Protein AF-A0A8T5JN74-F1 (afdb_monomer_lite)

Sequence (235 aa):
MKQLSQSIKQIKTKNIRKIKNIKQKNIDKIKTIKKKNIKNIKKIKENIKNLNSITIQFKKRIKLDDLNFLKLVKLADFITWANAGCGLLAMLFAFENLFTAAAIFLLVAVFFDFLDGKIARLSKKKRTNSMGEELDSLADTVSFGVAPIVFIFFYLQPQHWYYYFIYIIFLSAGIFRLARFNTFPLEKYVGLPITISGLLIPLLYFIGVPPLIFPVVLLVLSILMIASFKFTRPF

Secondary structure (DSSP, 8-state):
-HHHHHHHHHHHHHHHHHHHHHHHHHHHHHHHHHHHHHHHHHHHHHHHHHHHHHHHHHHHHS-GGG--HHHH--HHHHHHHHHHHHHHHHHHHHHTT-HHHHHHHHHHHHHHHHHHHHHHHH---S---HHHHHHHHHHHIIIIIIHHHHHHHHHH---STHHHHHHHHHHHHHHHHHHHHHH---SS-BS--THHHHHHHHHHHHHT--TTHHHHHHHHHHHHHH---BPPP--

pLDDT: mean 81.06, std 16.0, range [36.62, 98.19]

Structure (mmCIF, N/CA/C/O backbone):
data_AF-A0A8T5JN74-F1
#
_entry.id   AF-A0A8T5JN74-F1
#
loop_
_atom_site.group_PDB
_atom_site.id
_atom_site.type_symbol
_atom_site.label_atom_id
_atom_site.label_alt_id
_atom_site.label_comp_id
_atom_site.label_asym_id
_atom_site.label_entity_id
_atom_site.label_seq_id
_atom_site.pdbx_PDB_ins_code
_atom_site.Cartn_x
_atom_site.Cartn_y
_atom_site.Cartn_z
_atom_site.occupancy
_atom_site.B_iso_or_equiv
_atom_site.auth_seq_id
_atom_site.auth_comp_id
_atom_site.auth_asym_id
_atom_site.auth_atom_id
_atom_site.pdbx_PDB_model_num
ATOM 1 N N . MET A 1 1 ? -8.280 -5.170 119.343 1.00 59.75 1 MET A N 1
ATOM 2 C CA . MET A 1 1 ? -9.024 -5.904 118.284 1.00 59.75 1 MET A CA 1
ATOM 3 C C . MET A 1 1 ? -9.785 -5.021 117.273 1.00 59.75 1 MET A C 1
ATOM 5 O O . MET A 1 1 ? -9.846 -5.407 116.112 1.00 59.75 1 MET A O 1
ATOM 9 N N . LYS A 1 2 ? -10.325 -3.836 117.628 1.00 61.66 2 LYS A N 1
ATOM 10 C CA . LYS A 1 2 ? -11.092 -2.972 116.687 1.00 61.66 2 LYS A CA 1
ATOM 11 C C . LYS A 1 2 ? -10.266 -2.303 115.561 1.00 61.66 2 LYS A C 1
ATOM 13 O O . LYS A 1 2 ? -10.766 -2.198 114.447 1.00 61.66 2 LYS A O 1
ATOM 18 N N . GLN A 1 3 ? -9.007 -1.917 115.803 1.00 61.06 3 GLN A N 1
ATOM 19 C CA . GLN A 1 3 ? -8.139 -1.295 114.779 1.00 61.06 3 GLN A CA 1
ATOM 20 C C . GLN A 1 3 ? -7.728 -2.265 113.656 1.00 61.06 3 GLN A C 1
ATOM 22 O O . GLN A 1 3 ? -7.746 -1.896 112.485 1.00 61.06 3 GLN A O 1
ATOM 27 N N . LEU A 1 4 ? -7.442 -3.532 113.984 1.00 58.12 4 LEU A N 1
ATOM 28 C CA . LEU A 1 4 ? -7.085 -4.551 112.986 1.00 58.12 4 LEU A CA 1
ATOM 29 C C . LEU A 1 4 ? -8.243 -4.841 112.012 1.00 58.12 4 LEU A C 1
ATOM 31 O O . LEU A 1 4 ? -8.016 -5.003 110.813 1.00 58.12 4 LEU A O 1
ATOM 35 N N . SER A 1 5 ? -9.493 -4.845 112.493 1.00 63.88 5 SER A N 1
ATOM 36 C CA . SER A 1 5 ? -10.660 -5.111 111.637 1.00 63.88 5 SER A CA 1
ATOM 37 C C . SER A 1 5 ? -10.958 -3.955 110.669 1.00 63.88 5 SER A C 1
ATOM 39 O O . SER A 1 5 ? -11.325 -4.196 109.515 1.00 63.88 5 SER A O 1
ATOM 41 N N . GLN A 1 6 ? -10.726 -2.704 111.085 1.00 68.31 6 GLN A N 1
ATOM 42 C CA . GLN A 1 6 ? -10.872 -1.525 110.226 1.00 68.31 6 GLN A CA 1
ATOM 43 C C . GLN A 1 6 ? -9.804 -1.479 109.123 1.00 68.31 6 GLN A C 1
ATOM 45 O O . GLN A 1 6 ? -10.147 -1.239 107.961 1.00 68.31 6 GLN A O 1
ATOM 50 N N . SER A 1 7 ? -8.548 -1.805 109.446 1.00 64.88 7 SER A N 1
ATOM 51 C CA . SER A 1 7 ? -7.454 -1.881 108.468 1.00 64.88 7 SER A CA 1
ATOM 52 C C . SER A 1 7 ? -7.688 -2.975 107.419 1.00 64.88 7 SER A C 1
ATOM 54 O O . SER A 1 7 ? -7.543 -2.725 106.221 1.00 64.88 7 SER A O 1
ATOM 56 N N . ILE A 1 8 ? -8.159 -4.162 107.824 1.00 70.62 8 ILE A N 1
ATOM 57 C CA . ILE A 1 8 ? -8.515 -5.246 106.888 1.00 70.62 8 ILE A CA 1
ATOM 58 C C . ILE A 1 8 ? -9.668 -4.819 105.967 1.00 70.62 8 ILE A C 1
ATOM 60 O O . ILE A 1 8 ? -9.625 -5.062 104.757 1.00 70.62 8 ILE A O 1
ATOM 64 N N . LYS A 1 9 ? -10.686 -4.130 106.499 1.00 72.19 9 LYS A N 1
ATOM 65 C CA . LYS A 1 9 ? -11.832 -3.641 105.713 1.00 72.19 9 LYS A CA 1
ATOM 66 C C . LYS A 1 9 ? -11.414 -2.568 104.698 1.00 72.19 9 LYS A C 1
ATOM 68 O O . LYS A 1 9 ? -11.886 -2.597 103.557 1.00 72.19 9 LYS A O 1
ATOM 73 N N . GLN A 1 10 ? -10.491 -1.675 105.066 1.00 71.56 10 GLN A N 1
ATOM 74 C CA . GLN A 1 10 ? -9.894 -0.687 104.157 1.00 71.56 10 GLN A CA 1
ATOM 75 C C . GLN A 1 10 ? -9.038 -1.333 103.057 1.00 71.56 10 GLN A C 1
ATOM 77 O O . GLN A 1 10 ? -9.168 -0.970 101.888 1.00 71.56 10 GLN A O 1
ATOM 82 N N . ILE A 1 11 ? -8.214 -2.333 103.378 1.00 70.56 11 ILE A N 1
ATOM 83 C CA . ILE A 1 11 ? -7.395 -3.043 102.378 1.00 70.56 11 ILE A CA 1
ATOM 84 C C . ILE A 1 11 ? -8.292 -3.792 101.384 1.00 70.56 11 ILE A C 1
ATOM 86 O O . ILE A 1 11 ? -8.100 -3.694 100.168 1.00 70.56 11 ILE A O 1
ATOM 90 N N . LYS A 1 12 ? -9.332 -4.477 101.878 1.00 72.69 12 LYS A N 1
ATOM 91 C CA . LYS A 1 12 ? -10.290 -5.214 101.039 1.00 72.69 12 LYS A CA 1
ATOM 92 C C . LYS A 1 12 ? -11.044 -4.273 100.095 1.00 72.69 12 LYS A C 1
ATOM 94 O O . LYS A 1 12 ? -11.139 -4.540 98.899 1.00 72.69 12 LYS A O 1
ATOM 99 N N . THR A 1 13 ? -11.512 -3.128 100.595 1.00 73.88 13 THR A N 1
ATOM 100 C CA . THR A 1 13 ? -12.191 -2.113 99.768 1.00 73.88 13 THR A CA 1
ATOM 101 C C . THR A 1 13 ? -11.255 -1.455 98.750 1.00 73.88 13 THR A C 1
ATOM 103 O O . THR A 1 13 ? -11.661 -1.250 97.602 1.00 73.88 13 THR A O 1
ATOM 106 N N . LYS A 1 14 ? -9.991 -1.189 99.104 1.00 74.25 14 LYS A N 1
ATOM 107 C CA . LYS A 1 14 ? -8.983 -0.633 98.185 1.00 74.25 14 LYS A CA 1
ATOM 108 C C . LYS A 1 14 ? -8.630 -1.619 97.063 1.00 74.25 14 LYS A C 1
ATOM 110 O O . LYS A 1 14 ? -8.590 -1.217 95.899 1.00 74.25 14 LYS A O 1
ATOM 115 N N . ASN A 1 15 ? -8.489 -2.910 97.374 1.00 73.62 15 ASN A N 1
ATOM 116 C CA . ASN A 1 15 ? -8.261 -3.961 96.375 1.00 73.62 15 ASN A CA 1
ATOM 117 C C . ASN A 1 15 ? -9.462 -4.157 95.440 1.00 73.62 15 ASN A C 1
ATOM 119 O O . ASN A 1 15 ? -9.277 -4.234 94.227 1.00 73.62 15 ASN A O 1
ATOM 123 N N . ILE A 1 16 ? -10.695 -4.140 95.958 1.00 75.81 16 ILE A N 1
ATOM 124 C CA . ILE A 1 16 ? -11.909 -4.221 95.125 1.00 75.81 16 ILE A CA 1
ATOM 125 C C . ILE A 1 16 ? -12.006 -3.020 94.171 1.00 75.81 16 ILE A C 1
ATOM 127 O O . ILE A 1 16 ? -12.310 -3.198 92.990 1.00 75.81 16 ILE A O 1
ATOM 131 N N . ARG A 1 17 ? -11.706 -1.800 94.643 1.00 73.12 17 ARG A N 1
ATOM 132 C CA . ARG A 1 17 ? -11.649 -0.602 93.781 1.00 73.12 17 ARG A CA 1
ATOM 133 C C . ARG A 1 17 ? -10.568 -0.726 92.705 1.00 73.12 17 ARG A C 1
ATOM 135 O O . ARG A 1 17 ? -10.829 -0.408 91.548 1.00 73.12 17 ARG A O 1
ATOM 142 N N . LYS A 1 18 ? -9.387 -1.247 93.051 1.00 76.56 18 LYS A N 1
ATOM 143 C CA . LYS A 1 18 ? -8.285 -1.469 92.101 1.00 76.56 18 LYS A CA 1
ATOM 144 C C . LYS A 1 18 ? -8.669 -2.481 91.013 1.00 76.56 18 LYS A C 1
ATOM 146 O O . LYS A 1 18 ? -8.465 -2.205 89.835 1.00 76.56 18 LYS A O 1
ATOM 151 N N . ILE A 1 19 ? -9.309 -3.595 91.384 1.00 75.56 19 ILE A N 1
ATOM 152 C CA . ILE A 1 19 ? -9.806 -4.612 90.440 1.00 75.56 19 ILE A CA 1
ATOM 153 C C . ILE A 1 19 ? -10.899 -4.039 89.526 1.00 75.56 19 ILE A C 1
ATOM 155 O O . ILE A 1 19 ? -10.865 -4.272 88.317 1.00 75.56 19 ILE A O 1
ATOM 159 N N . LYS A 1 20 ? -11.842 -3.252 90.067 1.00 77.25 20 LYS A N 1
ATOM 160 C CA . LYS A 1 20 ? -12.872 -2.572 89.261 1.00 77.25 20 LYS A CA 1
ATOM 161 C C . LYS A 1 20 ? -12.255 -1.606 88.247 1.00 77.25 20 LYS A C 1
ATOM 163 O O . LYS A 1 20 ? -12.626 -1.657 87.079 1.00 77.25 20 LYS A O 1
ATOM 168 N N . ASN A 1 21 ? -11.268 -0.807 88.652 1.00 77.50 21 ASN A N 1
ATOM 169 C CA . ASN A 1 21 ? -10.575 0.112 87.746 1.00 77.50 21 ASN A CA 1
ATOM 170 C C . ASN A 1 21 ? -9.800 -0.622 86.642 1.00 77.50 21 ASN A C 1
ATOM 172 O O . ASN A 1 21 ? -9.827 -0.189 85.494 1.00 77.50 21 ASN A O 1
ATOM 176 N N . ILE A 1 22 ? -9.148 -1.748 86.956 1.00 77.00 22 ILE A N 1
ATOM 177 C CA . ILE A 1 22 ? -8.445 -2.570 85.955 1.00 77.00 22 ILE A CA 1
ATOM 178 C C . ILE A 1 22 ? -9.439 -3.177 84.956 1.00 77.00 22 ILE A C 1
ATOM 180 O O . ILE A 1 22 ? -9.220 -3.088 83.746 1.00 77.00 22 ILE A O 1
ATOM 184 N N . LYS A 1 23 ? -10.560 -3.736 85.438 1.00 79.44 23 LYS A N 1
ATOM 185 C CA . LYS A 1 23 ? -11.634 -4.240 84.568 1.00 79.44 23 LYS A CA 1
ATOM 186 C C . LYS A 1 23 ? -12.174 -3.141 83.656 1.00 79.44 23 LYS A C 1
ATOM 188 O O . LYS A 1 23 ? -12.282 -3.362 82.453 1.00 79.44 23 LYS A O 1
ATOM 193 N N . GLN A 1 24 ? -12.451 -1.959 84.202 1.00 81.06 24 GLN A N 1
ATOM 194 C CA . GLN A 1 24 ? -12.979 -0.836 83.432 1.00 81.06 24 GLN A CA 1
ATOM 195 C C . GLN A 1 24 ? -11.990 -0.375 82.351 1.00 81.06 24 GLN A C 1
ATOM 197 O O . GLN A 1 24 ? -12.354 -0.278 81.183 1.00 81.06 24 GLN A O 1
ATOM 202 N N . LYS A 1 25 ? -10.708 -0.224 82.706 1.00 78.06 25 LYS A N 1
ATOM 203 C CA . LYS A 1 25 ? -9.647 0.170 81.769 1.00 78.06 25 LYS A CA 1
ATOM 204 C C . LYS A 1 25 ? -9.482 -0.834 80.623 1.00 78.06 25 LYS A C 1
ATOM 206 O O . LYS A 1 25 ? -9.286 -0.426 79.481 1.00 78.06 25 LYS A O 1
ATOM 211 N N . ASN A 1 26 ? -9.607 -2.135 80.898 1.00 77.12 26 ASN A N 1
ATOM 212 C CA . ASN A 1 26 ? -9.578 -3.174 79.864 1.00 77.12 26 ASN A CA 1
ATOM 213 C C . ASN A 1 26 ? -10.811 -3.117 78.949 1.00 77.12 26 ASN A C 1
ATOM 215 O O . ASN A 1 26 ? -10.666 -3.216 77.731 1.00 77.12 26 ASN A O 1
ATOM 219 N N . ILE A 1 27 ? -12.007 -2.898 79.507 1.00 81.00 27 ILE A N 1
ATOM 220 C CA . ILE A 1 27 ? -13.247 -2.733 78.731 1.00 81.00 27 ILE A CA 1
ATOM 221 C C . ILE A 1 27 ? -13.146 -1.518 77.800 1.00 81.00 27 ILE A C 1
ATOM 223 O O . ILE A 1 27 ? -13.496 -1.612 76.621 1.00 81.00 27 ILE A O 1
ATOM 227 N N . ASP A 1 28 ? -12.621 -0.398 78.290 1.00 81.44 28 ASP A N 1
ATOM 228 C CA . ASP A 1 28 ? -12.475 0.824 77.498 1.00 81.44 28 ASP A CA 1
ATOM 229 C C . ASP A 1 28 ? -11.450 0.650 76.368 1.00 81.44 28 ASP A C 1
ATOM 231 O O . ASP A 1 28 ? -11.699 1.091 75.240 1.00 81.44 28 ASP A O 1
ATOM 235 N N . LYS A 1 29 ? -10.356 -0.085 76.623 1.00 80.19 29 LYS A N 1
ATOM 236 C CA . LYS A 1 29 ? -9.345 -0.457 75.617 1.00 80.19 29 LYS A CA 1
ATOM 237 C C . LYS A 1 29 ? -9.937 -1.346 74.515 1.00 80.19 29 LYS A C 1
ATOM 239 O O . LYS A 1 29 ? -9.719 -1.098 73.329 1.00 80.19 29 LYS A O 1
ATOM 244 N N . ILE A 1 30 ? -10.756 -2.335 74.886 1.00 78.69 30 ILE A N 1
ATOM 245 C CA . ILE A 1 30 ? -11.469 -3.204 73.933 1.00 78.69 30 ILE A CA 1
ATOM 246 C C . ILE A 1 30 ? -12.450 -2.384 73.082 1.00 78.69 30 ILE A C 1
ATOM 248 O O . ILE A 1 30 ? -12.501 -2.551 71.860 1.00 78.69 30 ILE A O 1
ATOM 252 N N . LYS A 1 31 ? -13.193 -1.448 73.689 1.00 81.50 31 LYS A N 1
ATOM 253 C CA . LYS A 1 31 ? -14.099 -0.545 72.958 1.00 81.50 31 LYS A CA 1
ATOM 254 C C . LYS A 1 31 ? -13.350 0.333 71.953 1.00 81.50 31 LYS A C 1
ATOM 256 O O . LYS A 1 31 ? -13.829 0.509 70.830 1.00 81.50 31 LYS A O 1
ATOM 261 N N . THR A 1 32 ? -12.172 0.850 72.311 1.00 81.00 32 THR A N 1
ATOM 262 C CA . THR A 1 32 ? -11.358 1.671 71.397 1.00 81.00 32 THR A CA 1
ATOM 263 C C . THR A 1 32 ? -10.843 0.857 70.211 1.00 81.00 32 THR A C 1
ATOM 265 O O . THR A 1 32 ? -10.972 1.306 69.069 1.00 81.00 32 THR A O 1
ATOM 268 N N . ILE A 1 33 ? -10.340 -0.358 70.452 1.00 79.12 33 ILE A N 1
ATOM 269 C CA . ILE A 1 33 ? -9.875 -1.274 69.396 1.00 79.12 33 ILE A CA 1
ATOM 270 C C . ILE A 1 33 ? -11.024 -1.624 68.442 1.00 79.12 33 ILE A C 1
ATOM 272 O O . ILE A 1 33 ? -10.880 -1.497 67.224 1.00 79.12 33 ILE A O 1
ATOM 276 N N . LYS A 1 34 ? -12.202 -1.971 68.978 1.00 83.69 34 LYS A N 1
ATOM 277 C CA . LYS A 1 34 ? -13.385 -2.304 68.170 1.00 83.69 34 LYS A CA 1
ATOM 278 C C . LYS A 1 34 ? -13.815 -1.126 67.289 1.00 83.69 34 LYS A C 1
ATOM 280 O O . LYS A 1 34 ? -14.084 -1.308 66.104 1.00 83.69 34 LYS A O 1
ATOM 285 N N . LYS A 1 35 ? -13.796 0.102 67.824 1.00 82.94 35 LYS A N 1
ATOM 286 C CA . LYS A 1 35 ? -14.127 1.327 67.073 1.00 82.94 35 LYS A CA 1
ATOM 287 C C . LYS A 1 35 ? -13.119 1.614 65.950 1.00 82.94 35 LYS A C 1
ATOM 289 O O . LYS A 1 35 ? -13.529 2.011 64.859 1.00 82.94 35 LYS A O 1
ATOM 294 N N . LYS A 1 36 ? -11.821 1.382 66.189 1.00 82.56 36 LYS A N 1
ATOM 295 C CA . LYS A 1 36 ? -10.756 1.543 65.182 1.00 82.56 36 LYS A CA 1
ATOM 296 C C . LYS A 1 36 ? -10.887 0.515 64.052 1.00 82.56 36 LYS A C 1
ATOM 298 O O . LYS A 1 36 ? -10.856 0.899 62.885 1.00 82.56 36 LYS A O 1
ATOM 303 N N . ASN A 1 37 ? -11.155 -0.749 64.385 1.00 80.81 37 ASN A N 1
ATOM 304 C CA . ASN A 1 37 ? -11.385 -1.805 63.394 1.00 80.81 37 ASN A CA 1
ATOM 305 C C . ASN A 1 37 ? -12.627 -1.533 62.535 1.00 80.81 37 ASN A C 1
ATOM 307 O O . ASN A 1 37 ? -12.564 -1.667 61.317 1.00 80.81 37 ASN A O 1
ATOM 311 N N . ILE A 1 38 ? -13.728 -1.061 63.131 1.00 85.00 38 ILE A N 1
ATOM 312 C CA . ILE A 1 38 ? -14.938 -0.690 62.376 1.00 85.00 38 ILE A CA 1
ATOM 313 C C . ILE A 1 38 ? -14.655 0.457 61.392 1.00 85.00 38 ILE A C 1
ATOM 315 O O . ILE A 1 38 ? -15.126 0.412 60.256 1.00 85.00 38 ILE A O 1
ATOM 319 N N . LYS A 1 39 ? -13.867 1.469 61.788 1.00 84.00 39 LYS A N 1
ATOM 320 C CA . LYS A 1 39 ? -13.444 2.546 60.873 1.00 84.00 39 LYS A CA 1
ATOM 321 C C . LYS A 1 39 ? -12.594 2.016 59.712 1.00 84.00 39 LYS A C 1
ATOM 323 O O . LYS A 1 39 ? -12.865 2.384 58.572 1.00 84.00 39 LYS A O 1
ATOM 328 N N . ASN A 1 40 ? -11.628 1.133 59.976 1.00 82.88 40 ASN A N 1
ATOM 329 C CA . ASN A 1 40 ? -10.812 0.521 58.920 1.00 82.88 40 ASN A CA 1
ATOM 330 C C . ASN A 1 40 ? -11.659 -0.308 57.947 1.00 82.88 40 ASN A C 1
ATOM 332 O O . ASN A 1 40 ? -11.513 -0.154 56.739 1.00 82.88 40 ASN A O 1
ATOM 336 N N . ILE A 1 41 ? -12.592 -1.122 58.451 1.00 83.00 41 ILE A N 1
ATOM 337 C CA . ILE A 1 41 ? -13.490 -1.925 57.607 1.00 83.00 41 ILE A CA 1
ATOM 338 C C . ILE A 1 41 ? -14.368 -1.026 56.725 1.00 83.00 41 ILE A C 1
ATOM 340 O O . ILE A 1 41 ? -14.555 -1.327 55.548 1.00 83.00 41 ILE A O 1
ATOM 344 N N . LYS A 1 42 ? -14.881 0.095 57.254 1.00 86.00 42 LYS A N 1
ATOM 345 C CA . LYS A 1 42 ? -15.638 1.071 56.450 1.00 86.00 42 LYS A CA 1
ATOM 346 C C . LYS A 1 42 ? -14.786 1.661 55.324 1.00 86.00 42 LYS A C 1
ATOM 348 O O . LYS A 1 42 ? -15.235 1.665 54.185 1.00 86.00 42 LYS A O 1
ATOM 353 N N . LYS A 1 43 ? -13.550 2.068 55.627 1.00 84.44 43 LYS A N 1
ATOM 354 C CA . LYS A 1 43 ? -12.612 2.615 54.635 1.00 84.44 43 LYS A CA 1
ATOM 355 C C . LYS A 1 43 ? -12.259 1.593 53.544 1.00 84.44 43 LYS A C 1
ATOM 357 O O . LYS A 1 43 ? -12.227 1.934 52.369 1.00 84.44 43 LYS A O 1
ATOM 362 N N . ILE A 1 44 ? -12.060 0.326 53.917 1.00 80.88 44 ILE A N 1
ATOM 363 C CA . ILE A 1 44 ? -11.816 -0.765 52.960 1.00 80.88 44 ILE A CA 1
ATOM 364 C C . ILE A 1 44 ? -13.042 -0.989 52.064 1.00 80.88 44 ILE A C 1
ATOM 366 O O . ILE A 1 44 ? -12.893 -1.089 50.849 1.00 80.88 44 ILE A O 1
ATOM 370 N N . LYS A 1 45 ? -14.259 -1.010 52.629 1.00 85.06 45 LYS A N 1
ATOM 371 C CA . LYS A 1 45 ? -15.499 -1.131 51.839 1.00 85.06 45 LYS A CA 1
ATOM 372 C C . LYS A 1 45 ? -15.662 0.008 50.831 1.00 85.06 45 LYS A C 1
ATOM 374 O O . LYS A 1 45 ? -16.119 -0.229 49.718 1.00 85.06 45 LYS A O 1
ATOM 379 N N . GLU A 1 46 ? -15.286 1.222 51.211 1.00 84.94 46 GLU A N 1
ATOM 380 C CA . GLU A 1 46 ? -15.349 2.401 50.345 1.00 84.94 46 GLU A CA 1
ATOM 381 C C . GLU A 1 46 ? -14.337 2.316 49.189 1.00 84.94 46 GLU A C 1
ATOM 383 O O . GLU A 1 46 ? -14.711 2.510 48.033 1.00 84.94 46 GLU A O 1
ATOM 388 N N . ASN A 1 47 ? -13.101 1.883 49.465 1.00 80.81 47 ASN A N 1
ATOM 389 C CA . ASN A 1 47 ? -12.097 1.615 48.430 1.00 80.81 47 ASN A CA 1
ATOM 390 C C . ASN A 1 47 ? -12.538 0.517 47.447 1.00 8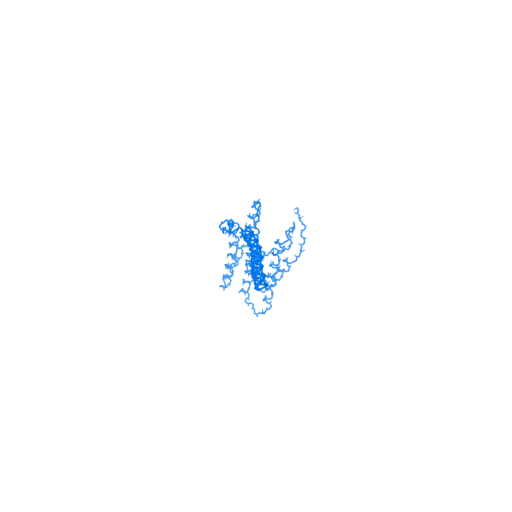0.81 47 ASN A C 1
ATOM 392 O O . ASN A 1 47 ? -12.380 0.681 46.239 1.00 80.81 47 ASN A O 1
ATOM 396 N N . ILE A 1 48 ? -13.129 -0.579 47.939 1.00 81.56 48 ILE A N 1
ATOM 397 C CA . ILE A 1 48 ? -13.657 -1.659 47.085 1.00 81.56 48 ILE A CA 1
ATOM 398 C C . ILE A 1 48 ? -14.792 -1.137 46.193 1.00 81.56 48 ILE A C 1
ATOM 400 O O . ILE A 1 48 ? -14.863 -1.473 45.012 1.00 81.56 48 ILE A O 1
ATOM 404 N N . LYS A 1 49 ? -15.664 -0.272 46.726 1.00 85.50 49 LYS A N 1
ATOM 405 C CA . LYS A 1 49 ? -16.750 0.340 45.950 1.00 85.50 49 LYS A CA 1
ATOM 406 C C . LYS A 1 49 ? -16.216 1.227 44.816 1.00 85.50 49 LYS A C 1
ATOM 408 O O . LYS A 1 49 ? -16.752 1.163 43.712 1.00 85.50 49 LYS A O 1
ATOM 413 N N . ASN A 1 50 ? -15.153 1.994 45.069 1.00 78.75 50 ASN A N 1
ATOM 414 C CA . ASN A 1 50 ? -14.477 2.801 44.046 1.00 78.75 50 ASN A CA 1
ATOM 415 C C . ASN A 1 50 ? -13.752 1.946 42.996 1.00 78.75 50 ASN A C 1
ATOM 417 O O . ASN A 1 50 ? -13.782 2.272 41.815 1.00 78.75 50 ASN A O 1
ATOM 421 N N . LEU A 1 51 ? -13.134 0.831 43.389 1.00 77.25 51 LEU A N 1
ATOM 422 C CA . LEU A 1 51 ? -12.532 -0.096 42.426 1.00 77.25 51 LEU A CA 1
ATOM 423 C C . LEU A 1 51 ? -13.591 -0.674 41.483 1.00 77.25 51 LEU A C 1
ATOM 425 O O . LEU A 1 51 ? -13.403 -0.633 40.271 1.00 77.25 51 LEU A O 1
ATOM 429 N N . ASN A 1 52 ? -14.736 -1.105 42.018 1.00 72.81 52 ASN A N 1
ATOM 430 C CA . ASN A 1 52 ? -15.834 -1.635 41.209 1.00 72.81 52 ASN A CA 1
ATOM 431 C C . ASN A 1 52 ? -16.415 -0.589 40.244 1.00 72.81 52 ASN A C 1
ATOM 433 O O . ASN A 1 52 ? -16.753 -0.930 39.110 1.00 72.81 52 ASN A O 1
ATOM 437 N N . SER A 1 53 ? -16.528 0.682 40.647 1.00 70.62 53 SER A N 1
ATOM 438 C CA . SER A 1 53 ? -17.005 1.740 39.744 1.00 70.62 53 SER A CA 1
ATOM 439 C C . SER A 1 53 ? -16.016 2.019 38.608 1.00 70.62 53 SER A C 1
ATOM 441 O O . SER A 1 53 ? -16.448 2.226 37.473 1.00 70.62 53 SER A O 1
ATOM 443 N N . ILE A 1 54 ? -14.709 1.930 38.876 1.00 72.75 54 ILE A N 1
ATOM 444 C CA . ILE A 1 54 ? -13.659 1.989 37.852 1.00 72.75 54 ILE A CA 1
ATOM 445 C C . ILE A 1 54 ? -13.783 0.793 36.899 1.00 72.75 54 ILE A C 1
ATOM 447 O O . ILE A 1 54 ? -13.818 0.992 35.687 1.00 72.75 54 ILE A O 1
ATOM 451 N N . THR A 1 55 ? -13.941 -0.439 37.400 1.00 66.12 55 THR A N 1
ATOM 452 C CA . THR A 1 55 ? -14.092 -1.634 36.542 1.00 66.12 55 THR A CA 1
ATOM 453 C C . THR A 1 55 ? -15.325 -1.535 35.643 1.00 66.12 55 THR A C 1
ATOM 455 O O . THR A 1 55 ? -15.265 -1.861 34.458 1.00 66.12 55 THR A O 1
ATOM 458 N N . ILE A 1 56 ? -16.439 -1.030 36.182 1.00 68.12 56 ILE A N 1
ATOM 459 C CA . ILE A 1 56 ? -17.671 -0.793 35.423 1.00 68.12 56 ILE A CA 1
ATOM 460 C C . ILE A 1 56 ? -17.459 0.305 34.372 1.00 68.12 56 ILE A C 1
ATOM 462 O O . ILE A 1 56 ? -17.924 0.147 33.247 1.00 68.12 56 ILE A O 1
ATOM 466 N N . GLN A 1 57 ? -16.732 1.387 34.677 1.00 70.31 57 GLN A N 1
ATOM 467 C CA . GLN A 1 57 ? -16.383 2.411 33.682 1.00 70.31 57 GLN A CA 1
ATOM 468 C C . GLN A 1 57 ? -15.484 1.868 32.567 1.00 70.31 57 GLN A C 1
ATOM 470 O O . GLN A 1 57 ? -15.736 2.172 31.402 1.00 70.31 57 GLN A O 1
ATOM 475 N N . PHE A 1 58 ? -14.483 1.044 32.890 1.00 63.84 58 PHE A N 1
ATOM 476 C CA . PHE A 1 58 ? -13.638 0.386 31.890 1.00 63.84 58 PHE A CA 1
ATOM 477 C C . PHE A 1 58 ? -14.459 -0.548 30.994 1.00 63.84 58 PHE A C 1
ATOM 479 O O . PHE A 1 58 ? -14.384 -0.442 29.772 1.00 63.84 58 PHE A O 1
ATOM 486 N N . LYS A 1 59 ? -15.332 -1.378 31.581 1.00 60.06 59 LYS A N 1
ATOM 487 C CA . LYS A 1 59 ? -16.239 -2.260 30.829 1.00 60.06 59 LYS A CA 1
ATOM 488 C C . LYS A 1 59 ? -17.270 -1.485 29.998 1.00 60.06 59 LYS A C 1
ATOM 490 O O . LYS A 1 59 ? -17.710 -1.966 28.968 1.00 60.06 59 LYS A O 1
ATOM 495 N N . LYS A 1 60 ? -17.649 -0.273 30.413 1.00 61.34 60 LYS A N 1
ATOM 496 C CA . LYS A 1 60 ? -18.562 0.603 29.660 1.00 61.34 60 LYS A CA 1
ATOM 497 C C . LYS A 1 60 ? -17.852 1.381 28.544 1.00 61.34 60 LYS A C 1
ATOM 499 O O . LYS A 1 60 ? -18.482 1.685 27.535 1.00 61.34 60 LYS A O 1
AT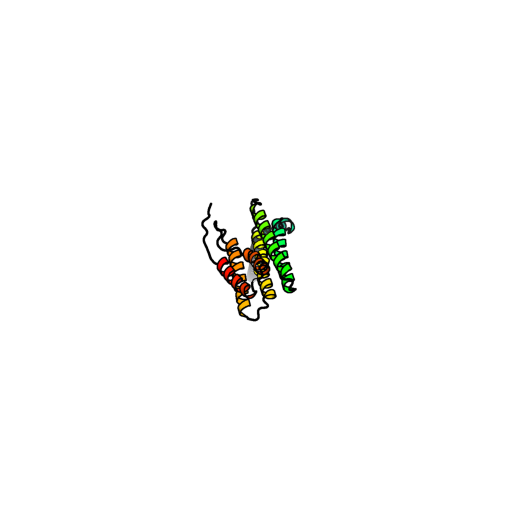OM 504 N N . ARG A 1 61 ? -16.558 1.696 28.710 1.00 59.25 61 ARG A N 1
ATOM 505 C CA . ARG A 1 61 ? -15.694 2.255 27.651 1.00 59.25 61 ARG A CA 1
ATOM 506 C C . ARG A 1 61 ? -15.412 1.231 26.555 1.00 59.25 61 ARG A C 1
ATOM 508 O O . ARG A 1 61 ? -15.363 1.609 25.392 1.00 59.25 61 ARG A O 1
ATOM 515 N N . ILE A 1 62 ? -15.272 -0.041 26.917 1.00 56.16 62 ILE A N 1
ATOM 516 C CA . ILE A 1 62 ? -15.099 -1.146 25.974 1.00 56.16 62 ILE A CA 1
ATOM 517 C C . ILE A 1 62 ? -16.465 -1.813 25.776 1.00 56.16 62 ILE A C 1
ATOM 519 O O . ILE A 1 62 ? -16.779 -2.808 26.423 1.00 56.16 62 ILE A O 1
ATOM 523 N N . LYS A 1 63 ? -17.309 -1.253 24.904 1.00 55.72 63 LYS A N 1
ATOM 524 C CA . LYS A 1 63 ? -18.544 -1.918 24.462 1.00 55.72 63 LYS A CA 1
ATOM 525 C C . LYS A 1 63 ? -18.194 -3.193 23.680 1.00 55.72 63 LYS A C 1
ATOM 527 O O . LYS A 1 63 ? -18.113 -3.178 22.459 1.00 55.72 63 LYS A O 1
ATOM 532 N N . LEU A 1 64 ? -17.968 -4.291 24.394 1.00 54.88 64 LEU A N 1
ATOM 533 C CA . LEU A 1 64 ? -17.658 -5.609 23.825 1.00 54.88 64 LEU A CA 1
ATOM 534 C C . LEU A 1 64 ? -18.802 -6.173 22.963 1.00 54.88 64 LEU A C 1
ATOM 536 O O . LEU A 1 64 ? -18.560 -7.028 22.122 1.00 54.88 64 LEU A O 1
ATOM 540 N N . ASP A 1 65 ? -20.018 -5.644 23.101 1.00 54.59 65 ASP A N 1
ATOM 541 C CA . ASP A 1 65 ? -21.184 -6.058 22.310 1.00 54.59 65 ASP A CA 1
ATOM 542 C C . ASP A 1 65 ? -21.207 -5.418 20.900 1.00 54.59 65 ASP A C 1
ATOM 544 O O . ASP A 1 65 ? -21.886 -5.911 19.997 1.00 54.59 65 ASP A O 1
ATOM 548 N N . ASP A 1 66 ? -20.430 -4.344 20.685 1.00 52.25 66 ASP A N 1
ATOM 549 C CA . ASP A 1 66 ? -20.228 -3.707 19.372 1.00 52.25 66 ASP A CA 1
ATOM 550 C C . ASP A 1 66 ? -19.087 -4.382 18.568 1.00 52.25 66 ASP A C 1
ATOM 552 O O . ASP A 1 66 ? -18.849 -4.026 17.416 1.00 52.25 66 ASP A O 1
ATOM 556 N N . LEU A 1 67 ? -18.415 -5.392 19.143 1.00 54.62 67 LEU A N 1
ATOM 557 C CA . LEU A 1 67 ? -17.339 -6.190 18.529 1.00 54.62 67 LEU A CA 1
ATOM 558 C C . LEU A 1 67 ? -17.848 -7.401 17.731 1.00 54.62 67 LEU A C 1
ATOM 560 O O . LEU A 1 67 ? -17.080 -8.308 17.409 1.00 54.62 67 LEU A O 1
ATOM 564 N N . ASN A 1 68 ? -19.138 -7.441 17.390 1.00 52.03 68 ASN A N 1
ATOM 565 C CA . ASN A 1 68 ? -19.627 -8.410 16.418 1.00 52.03 68 ASN A CA 1
ATOM 566 C C . ASN A 1 68 ? -18.978 -8.094 15.068 1.00 52.03 68 ASN A C 1
ATOM 568 O O . ASN A 1 68 ? -19.434 -7.210 14.347 1.00 52.03 68 ASN A O 1
ATOM 572 N N . PHE A 1 69 ? -17.913 -8.828 14.745 1.00 54.84 69 PHE A N 1
ATOM 573 C CA . PHE A 1 69 ? -17.122 -8.723 13.517 1.00 54.84 69 PHE A CA 1
ATOM 574 C C . PHE A 1 69 ? -18.014 -8.575 12.272 1.00 54.84 69 PHE A C 1
ATOM 576 O O . PHE A 1 69 ? -17.844 -7.661 11.475 1.00 54.84 69 PHE A O 1
ATOM 583 N N . LEU A 1 70 ? -19.080 -9.373 12.188 1.00 52.72 70 LEU A N 1
ATOM 584 C CA . LEU A 1 70 ? -20.053 -9.362 11.088 1.00 52.72 70 LEU A CA 1
ATOM 585 C C . LEU A 1 70 ? -20.921 -8.093 10.992 1.00 52.72 70 LEU A C 1
ATOM 587 O O . LEU A 1 70 ? -21.502 -7.827 9.948 1.00 52.72 70 LEU A O 1
ATOM 591 N N . LYS A 1 71 ? -21.039 -7.309 12.068 1.00 50.34 71 LYS A N 1
ATOM 592 C CA . LYS A 1 71 ? -21.773 -6.031 12.097 1.00 50.34 71 LYS A CA 1
ATOM 593 C C . LYS A 1 71 ? -20.869 -4.836 11.767 1.00 50.34 71 LYS A C 1
ATOM 595 O O . LYS A 1 71 ? -21.378 -3.754 11.477 1.00 50.34 71 LYS A O 1
ATOM 600 N N . LEU A 1 72 ? -19.552 -5.038 11.844 1.00 54.47 72 LEU A N 1
ATOM 601 C CA . LEU A 1 72 ? -18.514 -4.062 11.513 1.00 54.47 72 LEU A CA 1
ATOM 602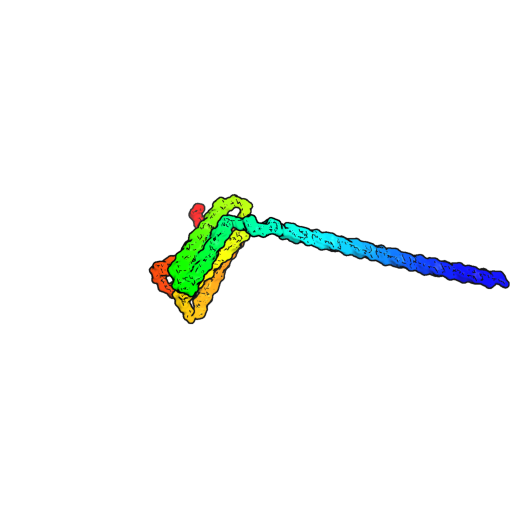 C C . LEU A 1 72 ? -18.137 -4.107 10.029 1.00 54.47 72 LEU A C 1
ATOM 604 O O . LEU A 1 72 ? -17.865 -3.047 9.475 1.00 54.47 72 LEU A O 1
ATOM 608 N N . VAL A 1 73 ? -18.186 -5.290 9.404 1.00 58.75 73 VAL A N 1
ATOM 609 C CA . VAL A 1 73 ? -17.858 -5.494 7.986 1.00 58.75 73 VAL A CA 1
ATOM 610 C C . VAL A 1 73 ? -18.968 -4.935 7.089 1.00 58.75 73 VAL A C 1
ATOM 612 O O . VAL A 1 73 ? -20.081 -5.462 7.019 1.00 58.75 73 VAL A O 1
ATOM 615 N N . LYS A 1 74 ? -18.666 -3.839 6.398 1.00 66.88 74 LYS A N 1
ATOM 616 C CA . LYS A 1 74 ? -19.485 -3.247 5.337 1.00 66.88 74 LYS A CA 1
ATOM 617 C C . LYS A 1 74 ? -19.047 -3.795 3.976 1.00 66.88 74 LYS A C 1
ATOM 619 O O . LYS A 1 74 ? -17.979 -4.374 3.829 1.00 66.88 74 LYS A O 1
ATOM 624 N N . LEU A 1 75 ? -19.865 -3.554 2.949 1.00 67.12 75 LEU A N 1
ATOM 625 C CA . LEU A 1 75 ? -19.527 -3.896 1.560 1.00 67.12 75 LEU A CA 1
ATOM 626 C C . LEU A 1 75 ? -18.202 -3.260 1.098 1.00 67.12 75 LEU A C 1
ATOM 628 O O . LEU A 1 75 ? -17.480 -3.881 0.333 1.00 67.12 75 LEU A O 1
ATOM 632 N N . ALA A 1 76 ? -17.892 -2.058 1.593 1.00 69.81 76 ALA A N 1
ATOM 633 C CA . ALA A 1 76 ? -16.622 -1.368 1.361 1.00 69.81 76 ALA A CA 1
ATOM 634 C C . ALA A 1 76 ? -15.423 -2.208 1.839 1.00 69.81 76 ALA A C 1
ATOM 636 O O . ALA A 1 76 ? -14.546 -2.516 1.046 1.00 69.81 76 ALA A O 1
ATOM 637 N N . ASP A 1 77 ? -15.474 -2.734 3.068 1.00 77.25 77 ASP A N 1
ATOM 638 C CA . ASP A 1 77 ? -14.371 -3.512 3.653 1.00 77.25 77 ASP A CA 1
ATOM 639 C C . ASP A 1 77 ? -14.070 -4.807 2.866 1.00 77.25 77 ASP A C 1
ATOM 641 O O . ASP A 1 77 ? -12.920 -5.236 2.775 1.00 77.25 77 ASP A O 1
ATOM 645 N N . PHE A 1 78 ? -15.084 -5.426 2.243 1.00 81.00 78 PHE A N 1
ATOM 646 C CA . PHE A 1 78 ? -14.871 -6.562 1.334 1.00 81.00 78 PHE A CA 1
ATOM 647 C C . PHE A 1 78 ? -14.119 -6.162 0.059 1.00 81.00 78 PHE A C 1
ATOM 649 O O . PHE A 1 78 ? -13.329 -6.952 -0.457 1.00 81.00 78 PHE A O 1
ATOM 656 N N . ILE A 1 79 ? -14.358 -4.954 -0.455 1.00 81.38 79 ILE A N 1
ATOM 657 C CA . ILE A 1 79 ? -13.651 -4.420 -1.623 1.00 81.38 79 ILE A CA 1
ATOM 658 C C . ILE A 1 79 ? -12.215 -4.070 -1.235 1.00 81.38 79 ILE A C 1
ATOM 660 O O . ILE A 1 79 ? -11.295 -4.418 -1.975 1.00 81.38 79 ILE A O 1
ATOM 664 N N . THR A 1 80 ? -12.002 -3.507 -0.045 1.00 84.12 80 THR A N 1
ATOM 665 C CA . THR A 1 80 ? -10.667 -3.294 0.520 1.00 84.12 80 THR A CA 1
ATOM 666 C C . THR A 1 80 ? -9.887 -4.611 0.634 1.00 84.12 80 THR A C 1
ATOM 668 O O . THR A 1 80 ? -8.717 -4.697 0.257 1.00 84.12 80 THR A O 1
ATOM 671 N N . TRP A 1 81 ? -10.535 -5.690 1.089 1.00 86.81 81 TRP A N 1
ATOM 672 C CA . TRP A 1 81 ? -9.922 -7.024 1.123 1.00 86.81 81 TRP A CA 1
ATOM 673 C C . TRP A 1 81 ? -9.644 -7.588 -0.269 1.00 86.81 81 TRP A C 1
ATOM 675 O O . TRP A 1 81 ? -8.623 -8.247 -0.458 1.00 86.81 81 TRP A O 1
ATOM 685 N N . ALA A 1 82 ? -10.508 -7.321 -1.251 1.00 89.56 82 ALA A N 1
ATOM 686 C CA . ALA A 1 82 ? -10.263 -7.708 -2.636 1.00 89.56 82 ALA A CA 1
ATOM 687 C C . ALA A 1 82 ? -9.051 -6.965 -3.224 1.00 89.56 82 ALA A C 1
ATOM 689 O O . ALA A 1 82 ? -8.219 -7.600 -3.874 1.00 89.56 82 ALA A O 1
ATOM 690 N N . ASN A 1 83 ? -8.902 -5.664 -2.938 1.00 92.38 83 ASN A N 1
ATOM 691 C CA . ASN A 1 83 ? -7.711 -4.883 -3.283 1.00 92.38 83 ASN A CA 1
ATOM 692 C C . ASN A 1 83 ? -6.452 -5.532 -2.682 1.00 92.38 83 ASN A C 1
ATOM 694 O O . ASN A 1 83 ? -5.553 -5.928 -3.425 1.00 92.38 83 ASN A O 1
ATOM 698 N N . ALA A 1 84 ? -6.418 -5.732 -1.360 1.00 92.62 84 ALA A N 1
ATOM 699 C CA . ALA A 1 84 ? -5.284 -6.363 -0.679 1.00 92.62 84 ALA A CA 1
ATOM 700 C C . ALA A 1 84 ? -4.976 -7.776 -1.217 1.00 92.62 84 ALA A C 1
ATOM 702 O O . ALA A 1 84 ? -3.813 -8.142 -1.396 1.00 92.62 84 ALA A O 1
ATOM 703 N N . GLY A 1 85 ? -6.014 -8.563 -1.517 1.00 95.75 85 GLY A N 1
ATOM 704 C CA . GLY A 1 85 ? -5.885 -9.887 -2.123 1.00 95.75 85 GLY A CA 1
ATOM 705 C C . GLY A 1 85 ? -5.248 -9.840 -3.512 1.00 95.75 85 GLY A C 1
ATOM 706 O O . GLY A 1 85 ? -4.377 -10.654 -3.812 1.00 95.75 85 GLY A O 1
ATOM 707 N N . CYS A 1 86 ? -5.608 -8.855 -4.339 1.00 95.44 86 CYS A N 1
ATOM 708 C CA . CYS A 1 86 ? -4.974 -8.639 -5.641 1.00 95.44 86 CYS A CA 1
ATOM 709 C C . CYS A 1 86 ? -3.507 -8.220 -5.497 1.00 95.44 86 CYS A C 1
ATOM 711 O O . CYS A 1 86 ? -2.660 -8.741 -6.220 1.00 95.44 86 CYS A O 1
ATOM 713 N N . GLY A 1 87 ? -3.187 -7.354 -4.530 1.00 95.94 87 GLY A N 1
ATOM 714 C CA . GLY A 1 87 ? -1.805 -7.007 -4.192 1.00 95.94 87 GLY A CA 1
ATOM 715 C C . GLY A 1 87 ? -0.976 -8.232 -3.795 1.00 95.94 87 GLY A C 1
ATOM 716 O O . GLY A 1 87 ? 0.138 -8.416 -4.286 1.00 95.94 87 GLY A O 1
ATOM 717 N N . LEU A 1 88 ? -1.536 -9.119 -2.966 1.00 97.56 88 LEU A N 1
ATOM 718 C CA . LEU A 1 88 ? -0.892 -10.380 -2.595 1.00 97.56 88 LEU A CA 1
ATOM 719 C C . LEU A 1 88 ? -0.678 -11.301 -3.800 1.00 97.56 88 LEU A C 1
ATOM 721 O O . LEU A 1 88 ? 0.428 -11.803 -3.985 1.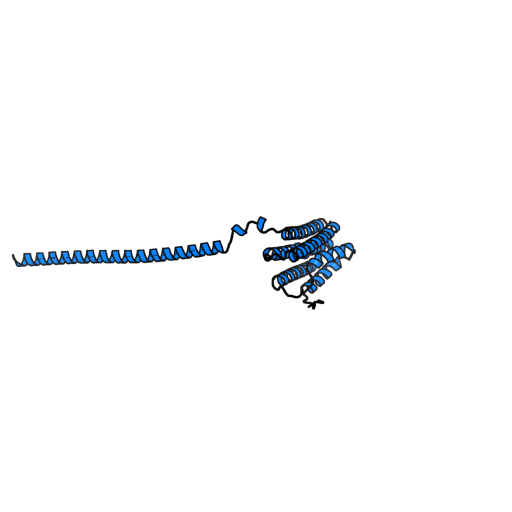00 97.56 88 LEU A O 1
ATOM 725 N N . LEU A 1 89 ? -1.701 -11.502 -4.633 1.00 97.50 89 LEU A N 1
ATOM 726 C CA . LEU A 1 89 ? -1.583 -12.321 -5.842 1.00 97.50 89 LEU A CA 1
ATOM 727 C C . LEU A 1 89 ? -0.533 -11.761 -6.803 1.00 97.50 89 LEU A C 1
ATOM 729 O O . LEU A 1 89 ? 0.257 -12.527 -7.348 1.00 97.50 89 LEU A O 1
ATOM 733 N N . ALA A 1 90 ? -0.457 -10.437 -6.959 1.00 97.69 90 ALA A N 1
ATOM 734 C CA . ALA A 1 90 ? 0.585 -9.806 -7.758 1.00 97.69 90 ALA A CA 1
ATOM 735 C C . ALA A 1 90 ? 1.991 -10.137 -7.239 1.00 97.69 90 ALA A C 1
ATOM 737 O O . ALA A 1 90 ? 2.874 -10.474 -8.027 1.00 97.69 90 ALA A O 1
ATOM 738 N N . MET A 1 91 ? 2.195 -10.099 -5.919 1.00 98.19 91 MET A N 1
ATOM 739 C CA . MET A 1 91 ? 3.464 -10.505 -5.312 1.00 98.19 91 MET A CA 1
ATOM 740 C C . MET A 1 91 ? 3.763 -11.983 -5.568 1.00 98.19 91 MET A C 1
ATOM 742 O O . MET A 1 91 ? 4.856 -12.298 -6.027 1.00 98.19 91 MET A O 1
ATOM 746 N N . LEU A 1 92 ? 2.798 -12.879 -5.328 1.00 97.62 92 LEU A N 1
ATOM 747 C CA . LEU A 1 92 ? 2.949 -14.325 -5.546 1.00 97.62 92 LEU A CA 1
ATOM 748 C C . LEU A 1 92 ? 3.321 -14.655 -6.996 1.00 97.62 92 LEU A C 1
ATOM 750 O O . LEU A 1 92 ? 4.288 -15.374 -7.230 1.00 97.62 92 LEU A O 1
ATOM 754 N N . PHE A 1 93 ? 2.639 -14.060 -7.974 1.00 97.62 93 PHE A N 1
ATOM 755 C CA . PHE A 1 93 ? 2.991 -14.256 -9.379 1.00 97.62 93 PHE A CA 1
ATOM 756 C C . PHE A 1 93 ? 4.354 -13.658 -9.739 1.00 97.62 93 PHE A C 1
ATOM 758 O O . PHE A 1 93 ? 5.064 -14.230 -10.562 1.00 97.62 93 PHE A O 1
ATOM 765 N N . ALA A 1 94 ? 4.764 -12.549 -9.115 1.00 96.81 94 ALA A N 1
ATOM 766 C CA . ALA A 1 94 ? 6.109 -12.013 -9.304 1.00 96.81 94 ALA A CA 1
ATOM 767 C C . ALA A 1 94 ? 7.188 -12.965 -8.756 1.00 96.81 94 ALA A C 1
ATOM 769 O O . ALA A 1 94 ? 8.200 -13.161 -9.425 1.00 96.81 94 ALA A O 1
ATOM 770 N N . PHE A 1 95 ? 6.957 -13.602 -7.599 1.00 96.69 95 PHE A N 1
ATOM 771 C CA . PHE A 1 95 ? 7.849 -14.635 -7.049 1.00 96.69 95 PHE A CA 1
ATOM 772 C C . PHE A 1 95 ? 8.008 -15.828 -8.004 1.00 96.69 95 PHE A C 1
ATOM 774 O O . PHE A 1 95 ? 9.105 -16.365 -8.142 1.00 96.69 95 PHE A O 1
ATOM 781 N N . GLU A 1 96 ? 6.935 -16.221 -8.692 1.00 96.38 96 GLU A N 1
ATOM 782 C CA . GLU A 1 96 ? 6.945 -17.302 -9.689 1.00 96.38 96 GLU A CA 1
ATOM 783 C C . GLU A 1 96 ? 7.473 -16.863 -11.071 1.00 96.38 96 GLU A C 1
ATOM 785 O O . GLU A 1 96 ? 7.446 -17.642 -12.022 1.00 96.38 96 GLU A O 1
ATOM 790 N N . ASN A 1 97 ? 7.975 -15.629 -11.207 1.00 95.00 97 ASN A N 1
ATOM 791 C CA . ASN A 1 97 ? 8.401 -15.011 -12.472 1.00 95.00 97 ASN A CA 1
ATOM 792 C C . ASN A 1 97 ? 7.279 -14.880 -13.527 1.00 95.00 97 ASN A C 1
ATOM 794 O O . ASN A 1 97 ? 7.536 -14.651 -14.711 1.00 95.00 97 ASN A O 1
ATOM 798 N N . LEU A 1 98 ? 6.014 -14.962 -13.108 1.00 97.12 98 LEU A N 1
ATOM 799 C CA . LEU A 1 98 ? 4.825 -14.743 -13.933 1.00 97.12 98 LEU A CA 1
ATOM 800 C C . LEU A 1 98 ? 4.476 -13.247 -13.981 1.00 97.12 98 LEU A C 1
ATOM 802 O O . LEU A 1 98 ? 3.406 -12.808 -13.555 1.00 97.12 98 LEU A O 1
ATOM 806 N N . PHE A 1 99 ? 5.395 -12.440 -14.520 1.00 96.56 99 PHE A N 1
ATOM 807 C CA . PHE A 1 99 ? 5.308 -10.974 -14.488 1.00 96.56 99 PHE A CA 1
ATOM 808 C C . PHE A 1 99 ? 4.070 -10.414 -15.194 1.00 96.56 99 PHE A C 1
ATOM 810 O O . PHE A 1 99 ? 3.487 -9.438 -14.733 1.00 96.56 99 PHE A O 1
ATOM 817 N N . THR A 1 100 ? 3.608 -11.042 -16.275 1.00 97.56 100 THR A N 1
ATOM 818 C CA . THR A 1 100 ? 2.389 -10.600 -16.965 1.00 97.56 100 THR A CA 1
ATOM 819 C C . THR A 1 100 ? 1.160 -10.736 -16.069 1.00 97.56 100 THR A C 1
ATOM 821 O O . THR A 1 100 ? 0.377 -9.795 -15.958 1.00 97.56 100 THR A O 1
ATOM 824 N N . ALA A 1 101 ? 1.015 -11.870 -15.376 1.00 96.62 101 ALA A N 1
ATOM 825 C CA . ALA A 1 101 ? -0.068 -12.068 -14.418 1.00 96.62 101 ALA A CA 1
ATOM 826 C C . ALA A 1 101 ? 0.065 -11.087 -13.247 1.00 96.62 101 ALA A C 1
ATOM 828 O O . ALA A 1 101 ? -0.900 -10.407 -12.906 1.00 96.62 101 ALA A O 1
ATOM 829 N N . ALA A 1 102 ? 1.272 -10.934 -12.697 1.00 97.38 102 ALA A N 1
ATOM 830 C CA . ALA A 1 102 ? 1.532 -9.993 -11.614 1.00 97.38 102 ALA A CA 1
ATOM 831 C C . ALA A 1 102 ? 1.142 -8.547 -11.978 1.00 97.38 102 ALA A C 1
ATOM 833 O O . ALA A 1 102 ? 0.465 -7.870 -11.203 1.00 97.38 102 ALA A O 1
ATOM 834 N N . ALA A 1 103 ? 1.496 -8.096 -13.184 1.00 97.19 103 ALA A N 1
ATOM 835 C CA . ALA A 1 103 ? 1.141 -6.775 -13.692 1.00 97.19 103 ALA A CA 1
ATOM 836 C C . ALA A 1 103 ? -0.379 -6.603 -13.867 1.00 97.19 103 ALA A C 1
ATOM 838 O O . ALA A 1 103 ? -0.922 -5.555 -13.515 1.00 97.19 103 ALA A O 1
ATOM 839 N N . ILE A 1 104 ? -1.085 -7.632 -14.353 1.00 97.88 104 ILE A N 1
ATOM 840 C CA . ILE A 1 104 ? -2.554 -7.620 -14.450 1.00 97.88 104 ILE A CA 1
ATOM 841 C C . ILE A 1 104 ? -3.178 -7.487 -13.059 1.00 97.88 104 ILE A C 1
ATOM 843 O O . ILE A 1 104 ? -4.058 -6.653 -12.869 1.00 97.88 104 ILE A O 1
ATOM 847 N N . PHE A 1 105 ? -2.711 -8.253 -12.071 1.00 97.56 105 PHE A N 1
ATOM 848 C CA . PHE A 1 105 ? -3.255 -8.186 -10.714 1.00 97.56 105 PHE A CA 1
ATOM 849 C C . PHE A 1 105 ? -2.999 -6.836 -10.028 1.00 97.56 105 PHE A C 1
ATOM 851 O O . PHE A 1 105 ? -3.878 -6.370 -9.305 1.00 97.56 105 PHE A O 1
ATOM 858 N N . LEU A 1 106 ? -1.879 -6.154 -10.309 1.00 97.25 106 LEU A N 1
ATOM 859 C CA . LEU A 1 106 ? -1.673 -4.763 -9.875 1.00 97.25 106 LEU A CA 1
ATOM 860 C C . LEU A 1 106 ? -2.726 -3.812 -10.471 1.00 97.25 106 LEU A C 1
ATOM 862 O O . LEU A 1 106 ? -3.304 -3.006 -9.745 1.00 97.25 106 LEU A O 1
ATOM 866 N N . LEU A 1 107 ? -3.037 -3.937 -11.766 1.00 96.88 107 LEU A N 1
ATOM 867 C CA . LEU A 1 107 ? -4.081 -3.127 -12.410 1.00 96.88 107 LEU A CA 1
ATOM 868 C C . LEU A 1 107 ? -5.478 -3.425 -11.849 1.00 96.88 107 LEU A C 1
ATOM 870 O O . LEU A 1 107 ? -6.279 -2.513 -11.641 1.00 96.88 107 LEU A O 1
ATOM 874 N N . VAL A 1 108 ? -5.768 -4.697 -11.573 1.00 95.81 108 VAL A N 1
ATOM 875 C CA . VAL A 1 108 ? -7.030 -5.116 -10.949 1.00 95.81 108 VAL A CA 1
ATOM 876 C C . VAL A 1 108 ? -7.135 -4.583 -9.513 1.00 95.81 108 VAL A C 1
ATOM 878 O O . VAL A 1 108 ? -8.212 -4.148 -9.108 1.00 95.81 108 VAL A O 1
ATOM 881 N N . ALA A 1 109 ? -6.032 -4.528 -8.760 1.00 94.31 109 ALA A N 1
ATOM 882 C CA . ALA A 1 109 ? -6.000 -3.909 -7.434 1.00 94.31 109 ALA A CA 1
ATOM 883 C C . ALA A 1 109 ? -6.391 -2.419 -7.492 1.00 94.31 109 ALA A C 1
ATOM 885 O O . ALA A 1 109 ? -7.259 -1.985 -6.735 1.00 94.31 109 ALA A O 1
ATOM 886 N N . VAL A 1 110 ? -5.844 -1.659 -8.455 1.00 93.44 110 VAL A N 1
ATOM 887 C CA . VAL A 1 110 ? -6.222 -0.247 -8.694 1.00 93.44 110 VAL A CA 1
ATOM 888 C C . VAL A 1 110 ? -7.710 -0.105 -9.023 1.00 93.44 110 VAL A C 1
ATOM 890 O O . VAL A 1 110 ? -8.366 0.841 -8.587 1.00 93.44 110 VAL A O 1
ATOM 893 N N . PHE A 1 111 ? -8.270 -1.045 -9.787 1.00 92.25 111 PHE A N 1
ATOM 894 C CA . PHE A 1 111 ? -9.698 -1.043 -10.087 1.00 92.25 111 PHE A CA 1
ATOM 895 C C . PHE A 1 111 ? -10.551 -1.201 -8.818 1.00 92.25 111 PHE A C 1
ATOM 897 O O . PHE A 1 111 ? -11.527 -0.465 -8.651 1.00 92.25 111 PHE A O 1
ATOM 904 N N . PHE A 1 112 ? -10.176 -2.103 -7.905 1.00 89.12 112 PHE A N 1
ATOM 905 C CA . PHE A 1 112 ? -10.885 -2.283 -6.635 1.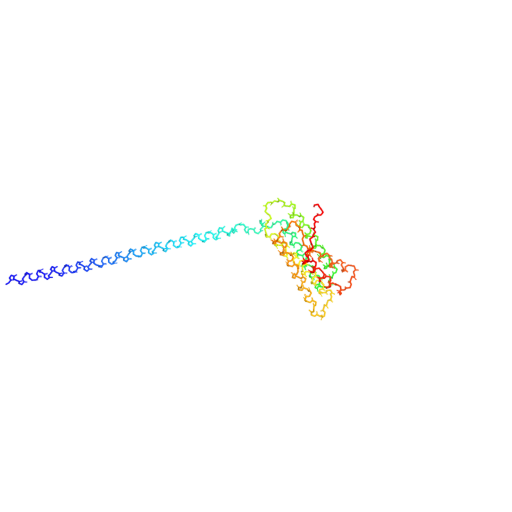00 89.12 112 PHE A CA 1
ATOM 906 C C . PHE A 1 112 ? -10.753 -1.076 -5.700 1.00 89.12 112 PHE A C 1
ATOM 908 O O . PHE A 1 112 ? -11.768 -0.640 -5.161 1.00 89.12 112 PHE A O 1
ATOM 915 N N . ASP A 1 113 ? -9.564 -0.485 -5.582 1.00 87.44 113 ASP A N 1
ATOM 916 C CA . ASP A 1 113 ? -9.338 0.757 -4.825 1.00 87.44 113 ASP A CA 1
ATOM 917 C C . ASP A 1 113 ? -10.254 1.902 -5.307 1.00 87.44 113 ASP A C 1
ATOM 919 O O . ASP A 1 113 ? -10.972 2.554 -4.541 1.00 87.44 113 ASP A O 1
ATOM 923 N N . PHE A 1 114 ? -10.349 2.085 -6.627 1.00 84.94 114 PHE A N 1
ATOM 924 C CA . PHE A 1 114 ? -11.220 3.109 -7.199 1.00 84.94 114 PHE A CA 1
ATOM 925 C C . PHE A 1 114 ? -12.711 2.868 -6.911 1.00 84.94 114 PHE A C 1
ATOM 927 O O . PHE A 1 114 ? -13.478 3.828 -6.727 1.00 84.94 114 PHE A O 1
ATOM 934 N N . LEU A 1 115 ? -13.139 1.601 -6.890 1.00 81.62 115 LEU A N 1
ATOM 935 C CA . LEU A 1 115 ? -14.502 1.222 -6.524 1.00 81.62 115 LEU A CA 1
ATOM 936 C C . LEU A 1 115 ? -14.779 1.485 -5.043 1.00 81.62 115 LEU A C 1
ATOM 938 O O . LEU A 1 115 ? -15.825 2.069 -4.740 1.00 81.62 115 LEU A O 1
ATOM 942 N N . ASP A 1 116 ? -13.855 1.124 -4.151 1.00 73.69 116 ASP A N 1
ATOM 943 C CA . ASP A 1 116 ? -14.008 1.336 -2.710 1.00 73.69 116 ASP A CA 1
ATOM 944 C C . ASP A 1 116 ? -14.132 2.830 -2.390 1.00 73.69 116 ASP A C 1
ATOM 946 O O . ASP A 1 116 ? -15.132 3.285 -1.825 1.00 73.69 116 ASP A O 1
ATOM 950 N N . GLY A 1 117 ? -13.224 3.646 -2.936 1.00 70.88 117 GLY A N 1
ATOM 951 C CA . GLY A 1 117 ? -13.272 5.096 -2.776 1.00 70.88 117 GLY A CA 1
ATOM 952 C C . GLY A 1 117 ? -14.571 5.727 -3.301 1.00 70.88 117 GLY A C 1
ATOM 953 O O . GLY A 1 117 ? -15.082 6.692 -2.723 1.00 70.88 117 GLY A O 1
ATOM 954 N N . LYS A 1 118 ? -15.159 5.208 -4.392 1.00 72.19 118 LYS A N 1
ATOM 955 C CA . LYS A 1 118 ? -16.472 5.672 -4.889 1.00 72.19 118 LYS A CA 1
ATOM 956 C C . LYS A 1 118 ? -17.612 5.267 -3.959 1.00 72.19 118 LYS A C 1
ATOM 958 O O . LYS A 1 118 ? -18.478 6.099 -3.678 1.00 72.19 118 LYS A O 1
ATOM 963 N N . ILE A 1 119 ? -17.623 4.025 -3.489 1.00 70.06 119 ILE A N 1
ATOM 964 C CA . ILE A 1 119 ? -18.683 3.486 -2.631 1.00 70.06 119 ILE A CA 1
ATOM 965 C C . ILE A 1 119 ? -18.653 4.159 -1.255 1.00 70.06 119 ILE A C 1
ATOM 967 O O . ILE A 1 119 ? -19.706 4.564 -0.754 1.00 70.06 119 ILE A O 1
ATOM 971 N N . ALA A 1 120 ? -17.465 4.393 -0.696 1.00 65.50 120 ALA A N 1
ATOM 972 C CA . ALA A 1 120 ? -17.272 5.141 0.541 1.00 65.50 120 ALA A CA 1
ATOM 973 C C . ALA A 1 120 ? -17.829 6.574 0.444 1.00 65.50 120 ALA A C 1
ATOM 975 O O . ALA A 1 120 ? -18.558 7.017 1.334 1.00 65.50 120 ALA A O 1
ATOM 976 N N . ARG A 1 121 ? -17.588 7.280 -0.674 1.00 65.38 121 ARG A N 1
ATOM 977 C CA . ARG A 1 121 ? -18.117 8.641 -0.912 1.00 65.38 121 ARG A CA 1
ATOM 978 C C . ARG A 1 121 ? -19.634 8.686 -1.124 1.00 65.38 121 ARG A C 1
ATOM 980 O O . ARG A 1 121 ? -20.283 9.651 -0.716 1.00 65.38 121 ARG A O 1
ATOM 987 N N . LEU A 1 122 ? -20.207 7.671 -1.773 1.00 59.50 122 LEU A N 1
ATOM 988 C CA . LEU A 1 122 ? -21.655 7.569 -2.004 1.00 59.50 122 LEU A CA 1
ATOM 989 C C . LEU A 1 122 ? -22.414 7.176 -0.732 1.00 59.50 122 LEU A C 1
ATOM 991 O O . LEU A 1 122 ? -23.555 7.600 -0.531 1.00 59.50 122 LEU A O 1
ATOM 995 N N . SER A 1 123 ? -21.764 6.440 0.170 1.00 55.75 123 SER A N 1
ATOM 996 C CA . SER A 1 123 ? -22.279 6.101 1.493 1.00 55.75 123 SER A CA 1
ATOM 997 C C . SER A 1 123 ? -22.204 7.308 2.441 1.00 55.75 123 SER A C 1
ATOM 999 O O . SER A 1 123 ? -21.546 7.291 3.477 1.00 55.75 123 SER A O 1
ATOM 1001 N N . LYS A 1 124 ? -22.949 8.380 2.127 1.00 49.06 124 LYS A N 1
ATOM 1002 C CA . LYS A 1 124 ? -23.183 9.575 2.970 1.00 49.06 124 LYS A CA 1
ATOM 1003 C C . LYS A 1 124 ? -23.938 9.266 4.280 1.00 49.06 124 LYS A C 1
ATOM 1005 O O . LYS A 1 124 ? -24.656 10.109 4.819 1.00 49.06 124 LYS A O 1
ATOM 1010 N N . LYS A 1 125 ? -23.835 8.051 4.825 1.00 44.44 125 LYS A N 1
ATOM 1011 C CA . LYS A 1 125 ? -24.568 7.623 6.018 1.00 44.44 125 LYS A CA 1
ATOM 1012 C C . LYS A 1 125 ? -23.718 7.823 7.275 1.00 44.44 125 LYS A C 1
ATOM 1014 O O . LYS A 1 125 ? -23.195 6.874 7.837 1.00 44.44 125 LYS A O 1
ATOM 1019 N N . LYS A 1 126 ? -23.624 9.089 7.702 1.00 42.69 126 LYS A N 1
ATOM 1020 C CA . LYS A 1 126 ? -23.462 9.639 9.075 1.00 42.69 126 LYS A CA 1
ATOM 1021 C C . LYS A 1 126 ? -22.473 9.034 10.095 1.00 42.69 126 LYS A C 1
ATOM 1023 O O . LYS A 1 126 ? -22.408 9.569 11.198 1.00 42.69 126 LYS A O 1
ATOM 1028 N N . ARG A 1 127 ? -21.696 7.999 9.782 1.00 42.00 127 ARG A N 1
ATOM 1029 C CA . ARG A 1 127 ? -20.553 7.505 10.566 1.00 42.00 127 ARG A CA 1
ATOM 1030 C C . ARG A 1 127 ? -19.588 6.803 9.610 1.00 42.00 127 ARG A C 1
ATOM 1032 O O . ARG A 1 127 ? -19.696 5.587 9.412 1.00 42.00 127 ARG A O 1
ATOM 1039 N N . THR A 1 128 ? -18.675 7.556 8.993 1.00 49.84 128 THR A N 1
ATOM 1040 C CA . THR A 1 128 ? -17.410 6.949 8.569 1.00 49.84 128 THR A CA 1
ATOM 1041 C C . THR A 1 128 ? -16.806 6.368 9.843 1.00 49.84 128 THR A C 1
ATOM 1043 O O . THR A 1 128 ? -16.659 7.047 10.858 1.00 49.84 128 THR A O 1
ATOM 1046 N N . ASN A 1 129 ? -16.691 5.045 9.877 1.00 57.44 129 ASN A N 1
ATOM 1047 C CA . ASN A 1 129 ? -16.062 4.384 11.003 1.00 57.44 129 ASN A CA 1
ATOM 1048 C C . ASN A 1 129 ? -14.571 4.558 10.740 1.00 57.44 129 ASN A C 1
ATOM 1050 O O . ASN A 1 129 ? -14.121 4.093 9.697 1.00 57.44 129 ASN A O 1
ATOM 1054 N N . SER A 1 130 ? -13.838 5.215 11.639 1.00 66.88 130 SER A N 1
ATOM 1055 C CA . SER A 1 130 ? -12.391 5.448 11.498 1.00 66.88 130 SER A CA 1
ATOM 1056 C C . SER A 1 130 ? -11.619 4.164 11.175 1.00 66.88 130 SER A C 1
ATOM 1058 O O . SER A 1 130 ? -10.586 4.196 10.528 1.00 66.88 130 SER A O 1
ATOM 1060 N N . MET A 1 131 ? -12.157 3.008 11.571 1.00 73.88 131 MET A N 1
ATOM 1061 C CA . MET A 1 131 ? -11.585 1.701 11.265 1.00 73.88 131 MET A CA 1
ATOM 1062 C C . MET A 1 131 ? -11.535 1.354 9.767 1.00 73.88 131 MET A C 1
ATOM 1064 O O . MET A 1 131 ? -10.584 0.702 9.358 1.00 73.88 131 MET A O 1
ATOM 1068 N N . GLY A 1 132 ? -12.521 1.761 8.960 1.00 77.44 132 GLY A N 1
ATOM 1069 C CA . GLY A 1 132 ? -12.524 1.467 7.517 1.00 77.44 132 GLY A CA 1
ATOM 1070 C C . GLY A 1 132 ? -11.481 2.289 6.758 1.00 77.44 132 GLY A C 1
ATOM 1071 O O . GLY A 1 132 ? -10.808 1.771 5.882 1.00 77.44 132 GLY A O 1
ATOM 1072 N N . GLU A 1 133 ? -11.283 3.547 7.162 1.00 78.19 133 GLU A N 1
ATOM 1073 C CA . GLU A 1 133 ? -10.259 4.440 6.593 1.00 78.19 133 GLU A CA 1
ATOM 1074 C C . GLU A 1 133 ? -8.835 3.935 6.902 1.00 78.19 133 GLU A C 1
ATOM 1076 O O . GLU A 1 133 ? -7.953 3.942 6.040 1.00 78.19 133 GLU A O 1
ATOM 1081 N N . GLU A 1 134 ? -8.615 3.426 8.118 1.00 85.50 134 GLU A N 1
ATOM 1082 C CA . GLU A 1 134 ? -7.347 2.786 8.489 1.00 85.50 134 GLU A CA 1
ATOM 1083 C C . GLU A 1 134 ? -7.137 1.448 7.760 1.00 85.50 134 GLU A C 1
ATOM 1085 O O . GLU A 1 134 ? -6.019 1.138 7.348 1.00 85.50 134 GLU A O 1
ATOM 1090 N N . LEU A 1 135 ? -8.200 0.658 7.563 1.00 85.69 135 LEU A N 1
ATOM 1091 C CA . LEU A 1 135 ? -8.130 -0.600 6.816 1.00 85.69 135 LEU A CA 1
ATOM 1092 C C . LEU A 1 135 ? -7.768 -0.365 5.342 1.00 85.69 135 LEU A C 1
ATOM 1094 O O . LEU A 1 135 ? -6.915 -1.078 4.815 1.00 85.69 135 LEU A O 1
ATOM 1098 N N . ASP A 1 136 ? -8.368 0.646 4.717 1.00 87.31 136 ASP A N 1
ATOM 1099 C CA . ASP A 1 136 ? -8.060 1.091 3.354 1.00 87.31 136 ASP A CA 1
ATOM 1100 C C . ASP A 1 136 ? -6.590 1.500 3.224 1.00 87.31 136 ASP A C 1
ATOM 1102 O O . ASP A 1 136 ? -5.854 0.971 2.396 1.00 87.31 136 ASP A O 1
ATOM 1106 N N . SER A 1 137 ? -6.098 2.313 4.163 1.00 89.88 137 SER A N 1
ATOM 1107 C CA . SER A 1 137 ? -4.690 2.731 4.192 1.00 89.88 137 SER A CA 1
ATOM 1108 C C . SER A 1 137 ? -3.710 1.558 4.349 1.00 89.88 137 SER A C 1
ATOM 1110 O O . SER A 1 137 ? -2.625 1.554 3.756 1.00 89.88 137 SER A O 1
ATOM 1112 N N . LEU A 1 138 ? -4.071 0.541 5.138 1.00 91.06 138 LEU A N 1
ATOM 1113 C CA . LEU A 1 138 ? -3.275 -0.681 5.275 1.00 91.06 138 LEU A CA 1
ATOM 1114 C C . LEU A 1 138 ? -3.279 -1.504 3.981 1.00 91.06 138 LEU A C 1
ATOM 1116 O O . LEU A 1 138 ? -2.215 -1.955 3.551 1.00 91.06 138 LEU A O 1
ATOM 1120 N N . ALA A 1 139 ? -4.441 -1.675 3.349 1.00 92.19 139 ALA A N 1
ATOM 1121 C CA . ALA A 1 139 ? -4.557 -2.373 2.072 1.00 92.19 139 ALA A CA 1
ATOM 112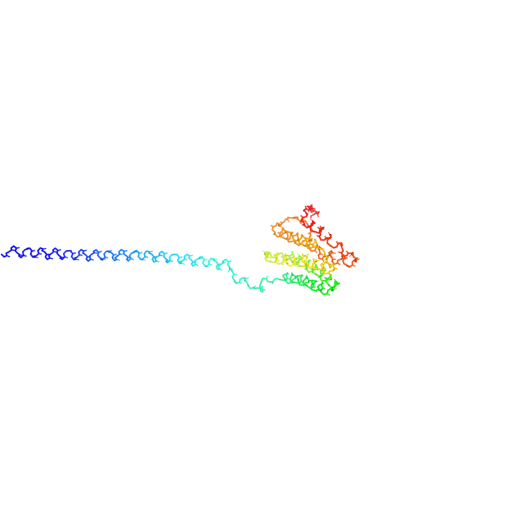2 C C . ALA A 1 139 ? -3.774 -1.655 0.963 1.00 92.19 139 ALA A C 1
ATOM 1124 O O . ALA A 1 139 ? -2.992 -2.297 0.265 1.00 92.19 139 ALA A O 1
ATOM 1125 N N . ASP A 1 140 ? -3.875 -0.329 0.881 1.00 93.00 140 ASP A N 1
ATOM 1126 C CA . ASP A 1 140 ? -3.104 0.517 -0.033 1.00 93.00 140 ASP A CA 1
ATOM 1127 C C . ASP A 1 140 ? -1.596 0.368 0.162 1.00 93.00 140 ASP A C 1
ATOM 1129 O O . ASP A 1 140 ? -0.830 0.280 -0.803 1.00 93.00 140 ASP A O 1
ATOM 1133 N N . THR A 1 141 ? -1.145 0.304 1.416 1.00 95.31 141 THR A N 1
ATOM 1134 C CA . THR A 1 141 ? 0.273 0.091 1.724 1.00 95.31 141 THR A CA 1
ATOM 1135 C C . THR A 1 141 ? 0.753 -1.257 1.184 1.00 95.31 141 THR A C 1
ATOM 1137 O O . THR A 1 141 ? 1.846 -1.337 0.625 1.00 95.31 141 THR A O 1
ATOM 1140 N N . VAL A 1 142 ? -0.057 -2.313 1.291 1.00 96.19 142 VAL A N 1
ATOM 1141 C CA . VAL A 1 142 ? 0.293 -3.646 0.775 1.00 96.19 142 VAL A CA 1
ATOM 1142 C C . VAL A 1 142 ? 0.247 -3.672 -0.756 1.00 96.19 142 VAL A C 1
ATOM 1144 O O . VAL A 1 142 ? 1.237 -4.041 -1.389 1.00 96.19 142 VAL A O 1
ATOM 1147 N N . SER A 1 143 ? -0.864 -3.245 -1.355 1.00 94.88 143 SER A N 1
ATOM 1148 C CA . SER A 1 143 ? -1.112 -3.340 -2.799 1.00 94.88 143 SER A CA 1
ATOM 1149 C C . SER A 1 143 ? -0.312 -2.351 -3.640 1.00 94.88 143 SER A C 1
ATOM 1151 O O . SER A 1 143 ? 0.076 -2.680 -4.757 1.00 94.88 143 SER A O 1
ATOM 1153 N N . PHE A 1 144 ? -0.048 -1.147 -3.132 1.00 96.06 144 PHE A N 1
ATOM 1154 C CA . PHE A 1 144 ? 0.588 -0.071 -3.901 1.00 96.06 144 PHE A CA 1
ATOM 1155 C C . PHE A 1 144 ? 1.915 0.398 -3.300 1.00 96.06 144 PHE A C 1
ATOM 1157 O O . PHE A 1 144 ? 2.753 0.960 -4.007 1.00 96.06 144 PHE A O 1
ATOM 1164 N N . GLY A 1 145 ? 2.161 0.138 -2.018 1.00 95.69 145 GLY A N 1
ATOM 1165 C CA . GLY A 1 145 ? 3.482 0.320 -1.416 1.00 95.69 145 GLY A CA 1
ATOM 1166 C C . GLY A 1 145 ? 4.386 -0.885 -1.667 1.00 95.69 145 GLY A C 1
ATOM 1167 O O . GLY A 1 145 ? 5.439 -0.758 -2.286 1.00 95.69 145 GLY A O 1
ATOM 1168 N N . VAL A 1 146 ? 3.976 -2.066 -1.203 1.00 98.00 146 VAL A N 1
ATOM 1169 C CA . VAL A 1 146 ? 4.836 -3.260 -1.182 1.00 98.00 146 VAL A CA 1
ATOM 1170 C C . VAL A 1 146 ? 4.799 -4.034 -2.499 1.00 98.00 146 VAL A C 1
ATOM 1172 O O . VAL A 1 146 ? 5.858 -4.367 -3.032 1.00 98.00 146 VAL A O 1
ATOM 1175 N N . ALA A 1 147 ? 3.621 -4.305 -3.064 1.00 97.56 147 ALA A N 1
ATOM 1176 C CA . ALA A 1 147 ? 3.526 -5.166 -4.244 1.00 97.56 147 ALA A CA 1
ATOM 1177 C C . ALA A 1 147 ? 4.311 -4.650 -5.471 1.00 97.56 147 ALA A C 1
ATOM 1179 O O . ALA A 1 147 ? 5.001 -5.458 -6.097 1.00 97.56 147 ALA A O 1
ATOM 1180 N N . PRO A 1 148 ? 4.336 -3.337 -5.793 1.00 97.31 148 PRO A N 1
ATOM 1181 C CA . PRO A 1 148 ? 5.164 -2.824 -6.884 1.00 97.31 148 PRO A CA 1
ATOM 1182 C C . PRO A 1 148 ? 6.669 -2.957 -6.614 1.00 97.31 148 PRO A C 1
ATOM 1184 O O . PRO A 1 148 ? 7.428 -3.219 -7.544 1.00 97.31 148 PRO A O 1
ATOM 1187 N N . ILE A 1 149 ? 7.113 -2.831 -5.354 1.00 98.00 149 ILE A N 1
ATOM 1188 C CA . ILE A 1 149 ? 8.512 -3.085 -4.968 1.00 98.00 149 ILE A CA 1
ATOM 1189 C C . ILE A 1 149 ? 8.869 -4.541 -5.258 1.00 98.00 149 ILE A C 1
ATOM 1191 O O . ILE A 1 149 ? 9.885 -4.803 -5.897 1.00 98.00 149 ILE A O 1
ATOM 1195 N N . VAL A 1 150 ? 8.036 -5.479 -4.800 1.00 98.06 150 VAL A N 1
ATOM 1196 C CA . VAL A 1 150 ? 8.261 -6.919 -4.986 1.00 98.06 150 VAL A CA 1
ATOM 1197 C C . VAL A 1 150 ? 8.275 -7.266 -6.472 1.00 98.06 150 VAL A C 1
ATOM 1199 O O . VAL A 1 150 ? 9.202 -7.928 -6.930 1.00 98.06 150 VAL A O 1
ATOM 1202 N N . PHE A 1 151 ? 7.316 -6.749 -7.243 1.00 98.12 151 PHE A N 1
ATOM 1203 C CA . PHE A 1 151 ? 7.292 -6.898 -8.696 1.00 98.12 151 PHE A CA 1
ATOM 1204 C C . PHE A 1 151 ? 8.621 -6.470 -9.332 1.00 98.12 151 PHE A C 1
ATOM 1206 O O . PHE A 1 151 ? 9.236 -7.241 -10.066 1.00 98.12 151 PHE A O 1
ATOM 1213 N N . ILE A 1 152 ? 9.096 -5.260 -9.012 1.00 97.44 152 ILE A N 1
ATOM 1214 C CA . ILE A 1 152 ? 10.346 -4.720 -9.561 1.00 97.44 152 ILE A CA 1
ATOM 1215 C C . ILE A 1 152 ? 11.548 -5.536 -9.093 1.00 97.44 152 ILE A C 1
ATOM 1217 O O . ILE A 1 152 ? 12.449 -5.774 -9.887 1.00 97.44 152 ILE A O 1
ATOM 1221 N N . PHE A 1 153 ? 11.579 -5.970 -7.834 1.00 97.56 153 PHE A N 1
ATOM 1222 C CA . PHE A 1 153 ? 12.672 -6.768 -7.289 1.00 97.56 153 PHE A CA 1
ATOM 1223 C C . PHE A 1 153 ? 12.860 -8.069 -8.079 1.00 97.56 153 PHE A C 1
ATOM 1225 O O . PHE A 1 153 ? 13.966 -8.348 -8.540 1.00 97.56 153 PHE A O 1
ATOM 1232 N N . PHE A 1 154 ? 11.779 -8.824 -8.302 1.00 96.81 154 PHE A N 1
ATOM 1233 C CA . PHE A 1 154 ? 11.849 -10.071 -9.069 1.00 96.81 154 PHE A CA 1
ATOM 1234 C C . PHE A 1 154 ? 12.080 -9.838 -10.559 1.00 96.81 154 PHE A C 1
ATOM 1236 O O . PHE A 1 154 ? 12.776 -10.624 -11.195 1.00 96.81 154 PHE A O 1
ATOM 1243 N N . TYR A 1 155 ? 11.545 -8.755 -11.118 1.00 96.25 155 TYR A N 1
ATOM 1244 C CA . TYR A 1 155 ? 11.721 -8.456 -12.535 1.00 96.25 155 TYR A CA 1
ATOM 1245 C C . TYR A 1 155 ? 13.134 -7.950 -12.870 1.00 96.25 155 TYR A C 1
ATOM 1247 O O . TYR A 1 155 ? 13.706 -8.331 -13.887 1.00 96.25 155 TYR A O 1
ATOM 1255 N N . LEU A 1 156 ? 13.715 -7.103 -12.012 1.00 95.56 156 LEU A N 1
ATOM 1256 C CA . LEU A 1 156 ? 15.038 -6.504 -12.209 1.00 95.56 156 LEU A CA 1
ATOM 1257 C C . LEU A 1 156 ? 16.184 -7.423 -11.763 1.00 95.56 156 LEU A C 1
ATOM 1259 O O . LEU A 1 156 ? 17.280 -7.296 -12.302 1.00 95.56 156 LEU A O 1
ATOM 1263 N N . GLN A 1 157 ? 15.959 -8.300 -10.775 1.00 94.38 157 GLN A N 1
ATOM 1264 C CA . GLN A 1 157 ? 17.003 -9.116 -10.133 1.00 94.38 157 GLN A CA 1
ATOM 1265 C C . GLN A 1 157 ? 18.213 -8.260 -9.691 1.00 94.38 157 GLN A C 1
ATOM 1267 O O . GLN A 1 157 ? 19.332 -8.431 -10.195 1.00 94.38 157 GLN A O 1
ATOM 1272 N N . PRO A 1 158 ? 17.994 -7.280 -8.788 1.00 92.69 158 PRO A N 1
ATOM 1273 C CA . PRO A 1 158 ? 18.988 -6.268 -8.447 1.00 92.69 158 PRO A CA 1
ATOM 1274 C C . PRO A 1 158 ? 20.264 -6.885 -7.861 1.00 92.69 158 PRO A C 1
ATOM 1276 O O . PRO A 1 158 ? 20.214 -7.653 -6.907 1.00 92.69 158 PRO A O 1
ATOM 1279 N N . GLN A 1 159 ? 21.421 -6.485 -8.394 1.00 91.88 159 GLN A N 1
ATOM 1280 C CA . GLN A 1 159 ? 22.737 -6.988 -7.960 1.00 91.88 159 GLN A CA 1
ATOM 1281 C C . GLN A 1 159 ? 23.417 -6.105 -6.904 1.00 91.88 159 GLN A C 1
ATOM 1283 O O . GLN A 1 159 ? 24.387 -6.508 -6.266 1.00 91.88 159 GLN A O 1
ATOM 1288 N N . HIS A 1 160 ? 22.936 -4.874 -6.722 1.00 94.56 160 HIS A N 1
ATOM 1289 C CA . HIS A 1 160 ? 23.586 -3.877 -5.877 1.00 94.56 160 HIS A CA 1
ATOM 1290 C C . HIS A 1 160 ? 22.734 -3.478 -4.670 1.00 94.56 160 HIS A C 1
ATOM 1292 O O . HIS A 1 160 ? 21.510 -3.384 -4.741 1.00 94.56 160 HIS A O 1
ATOM 1298 N N . TRP A 1 161 ? 23.400 -3.151 -3.562 1.00 94.00 161 TRP A N 1
ATOM 1299 C CA . TRP A 1 161 ? 22.741 -2.846 -2.289 1.00 94.00 161 TRP A CA 1
ATOM 1300 C C . TRP A 1 161 ? 21.888 -1.561 -2.311 1.00 94.00 161 TRP A C 1
ATOM 1302 O O . TRP A 1 161 ? 20.958 -1.414 -1.519 1.00 94.00 161 TRP A O 1
ATOM 1312 N N . TYR A 1 162 ? 22.170 -0.612 -3.208 1.00 94.06 162 TYR A N 1
ATOM 1313 C CA . TYR A 1 162 ? 21.464 0.673 -3.231 1.00 94.06 162 TYR A CA 1
ATOM 1314 C C . TYR A 1 162 ? 19.995 0.548 -3.667 1.00 94.06 162 TYR A C 1
ATOM 1316 O O . TYR A 1 162 ? 19.181 1.393 -3.298 1.00 94.06 162 TYR A O 1
ATOM 1324 N N . TYR A 1 163 ? 19.614 -0.514 -4.389 1.00 95.75 163 TYR A N 1
ATOM 1325 C CA . TYR A 1 163 ? 18.213 -0.748 -4.759 1.00 95.75 163 TYR A CA 1
ATOM 1326 C C . TYR A 1 163 ? 17.319 -0.930 -3.526 1.00 95.75 163 TYR A C 1
ATOM 1328 O O . TYR A 1 163 ? 16.218 -0.385 -3.484 1.00 95.75 163 TYR A O 1
ATOM 1336 N N . TYR A 1 164 ? 17.819 -1.590 -2.474 1.00 96.12 164 TYR A N 1
ATOM 1337 C CA . TYR A 1 164 ? 17.082 -1.748 -1.217 1.00 96.12 164 TYR A CA 1
ATOM 1338 C C . TYR A 1 164 ? 16.791 -0.402 -0.542 1.00 96.12 164 TYR A C 1
ATOM 1340 O O . TYR A 1 164 ? 15.695 -0.202 -0.021 1.00 96.12 164 TYR A O 1
ATOM 1348 N N . PHE A 1 165 ? 17.723 0.556 -0.608 1.00 97.25 165 PHE A N 1
ATOM 1349 C CA . PHE A 1 165 ? 17.488 1.910 -0.098 1.00 97.25 165 PHE A CA 1
ATOM 1350 C C . PHE A 1 165 ? 16.387 2.629 -0.877 1.00 97.25 165 PHE A C 1
ATOM 1352 O O . PHE A 1 165 ? 15.530 3.261 -0.265 1.00 97.25 165 PHE A O 1
ATOM 1359 N N . ILE A 1 166 ? 16.360 2.490 -2.206 1.00 97.19 166 ILE A N 1
ATOM 1360 C CA . ILE A 1 166 ? 15.295 3.061 -3.044 1.00 97.19 166 ILE A CA 1
ATOM 1361 C C . ILE A 1 166 ? 13.926 2.505 -2.629 1.00 97.19 166 ILE A C 1
ATOM 1363 O O . ILE A 1 166 ? 12.975 3.269 -2.462 1.00 97.19 166 ILE A O 1
ATOM 1367 N N . TYR A 1 167 ? 13.832 1.193 -2.407 1.00 97.69 167 TYR A N 1
ATOM 1368 C CA . TYR A 1 167 ? 12.592 0.546 -1.978 1.00 97.69 167 TYR A CA 1
ATOM 1369 C C . TYR A 1 167 ? 12.123 1.033 -0.602 1.00 97.69 167 TYR A C 1
ATOM 1371 O O . TYR A 1 167 ? 10.939 1.321 -0.424 1.00 97.69 167 TYR A O 1
ATOM 1379 N N . ILE A 1 168 ? 13.046 1.196 0.352 1.00 97.50 168 ILE A N 1
ATOM 1380 C CA . ILE A 1 168 ? 12.741 1.732 1.687 1.00 97.50 168 ILE A CA 1
ATOM 1381 C C . ILE A 1 168 ? 12.238 3.175 1.594 1.00 97.50 168 ILE A C 1
ATOM 1383 O O . ILE A 1 168 ? 11.254 3.516 2.252 1.00 97.50 168 ILE A O 1
ATOM 1387 N N . ILE A 1 169 ? 12.878 4.017 0.775 1.00 96.81 169 ILE A N 1
ATOM 1388 C CA . ILE A 1 169 ? 12.462 5.411 0.567 1.00 96.81 169 ILE A CA 1
ATOM 1389 C C . ILE A 1 169 ? 11.043 5.459 -0.003 1.00 96.81 169 ILE A C 1
ATOM 1391 O O . ILE A 1 169 ? 10.204 6.187 0.527 1.00 96.81 169 ILE A O 1
ATOM 1395 N N . PHE A 1 170 ? 10.758 4.655 -1.028 1.00 97.19 170 PHE A N 1
ATOM 1396 C CA . PHE A 1 170 ? 9.438 4.596 -1.651 1.00 97.19 170 PHE A CA 1
ATOM 1397 C C . PHE A 1 170 ? 8.348 4.128 -0.688 1.00 97.19 170 PHE A C 1
ATOM 1399 O O . PHE A 1 170 ? 7.323 4.800 -0.553 1.00 97.19 170 PHE A O 1
ATOM 1406 N N . LEU A 1 171 ? 8.588 3.041 0.049 1.00 97.38 171 LEU A N 1
ATOM 1407 C CA . LEU A 1 171 ? 7.634 2.549 1.042 1.00 97.38 171 LEU A CA 1
ATOM 1408 C C . LEU A 1 171 ? 7.385 3.590 2.144 1.00 97.38 171 LEU A C 1
ATOM 1410 O O . LEU A 1 171 ? 6.240 3.861 2.502 1.00 97.38 171 LEU A O 1
ATOM 1414 N N . SER A 1 172 ? 8.452 4.220 2.642 1.00 96.06 172 SER A N 1
ATOM 1415 C CA . SER A 1 172 ? 8.363 5.248 3.685 1.00 96.06 172 SER A CA 1
ATOM 1416 C C . SER A 1 172 ? 7.588 6.478 3.207 1.00 96.06 172 SER A C 1
ATOM 1418 O O . SER A 1 172 ? 6.749 7.000 3.941 1.00 96.06 172 SER A O 1
ATOM 1420 N N . ALA A 1 173 ? 7.822 6.920 1.967 1.00 93.94 173 ALA A N 1
ATOM 1421 C CA . ALA A 1 173 ? 7.090 8.021 1.347 1.00 93.94 173 ALA A CA 1
ATOM 1422 C C . ALA A 1 173 ? 5.593 7.702 1.211 1.00 93.94 173 ALA A C 1
ATOM 1424 O O . ALA A 1 173 ? 4.754 8.539 1.554 1.00 93.94 173 ALA A O 1
ATOM 1425 N N . GLY A 1 174 ? 5.258 6.484 0.773 1.00 92.31 174 GLY A N 1
ATOM 1426 C CA . GLY A 1 174 ? 3.881 6.006 0.660 1.00 92.31 174 GLY A CA 1
ATOM 1427 C C . GLY A 1 174 ? 3.145 5.983 2.003 1.00 92.31 174 GLY A C 1
ATOM 1428 O O . GLY A 1 174 ? 2.066 6.568 2.119 1.00 92.31 174 GLY A O 1
ATOM 1429 N N . ILE A 1 175 ? 3.759 5.391 3.035 1.00 93.62 175 ILE A N 1
ATOM 1430 C CA . ILE A 1 175 ? 3.200 5.332 4.397 1.00 93.62 175 ILE A CA 1
ATOM 1431 C C . ILE A 1 175 ? 3.006 6.740 4.965 1.00 93.62 175 ILE A C 1
ATOM 1433 O O . ILE A 1 175 ? 1.938 7.057 5.488 1.00 93.62 175 ILE A O 1
ATOM 1437 N N . PHE A 1 176 ? 4.009 7.614 4.836 1.00 90.69 176 PHE A N 1
ATOM 1438 C CA . PHE A 1 176 ? 3.910 8.992 5.319 1.00 90.69 176 PHE A CA 1
ATOM 1439 C C . PHE A 1 176 ? 2.776 9.759 4.628 1.00 90.69 176 PHE A C 1
ATOM 1441 O O . PHE A 1 176 ? 2.034 10.500 5.275 1.00 90.69 176 PHE A O 1
ATOM 1448 N N . ARG A 1 177 ? 2.605 9.558 3.317 1.00 88.75 177 ARG A N 1
ATOM 1449 C CA . ARG A 1 177 ? 1.536 10.175 2.527 1.00 88.75 177 ARG A CA 1
ATOM 1450 C C . ARG A 1 177 ? 0.146 9.696 2.966 1.00 88.75 177 ARG A C 1
ATOM 1452 O O . ARG A 1 177 ? -0.741 10.536 3.112 1.00 88.75 177 ARG A O 1
ATOM 1459 N N . LEU A 1 178 ? -0.034 8.398 3.221 1.00 88.56 178 LEU A N 1
ATOM 1460 C CA . LEU A 1 178 ? -1.285 7.834 3.756 1.00 88.56 178 LEU A CA 1
ATOM 1461 C C . LEU A 1 178 ? -1.586 8.366 5.166 1.00 88.56 178 LEU A C 1
ATOM 1463 O O . LEU A 1 178 ? -2.665 8.900 5.412 1.00 88.56 178 LEU A O 1
ATOM 1467 N N . ALA A 1 179 ? -0.595 8.350 6.063 1.00 86.38 179 ALA A N 1
ATOM 1468 C CA . ALA A 1 179 ? -0.742 8.887 7.415 1.00 86.38 179 ALA A CA 1
ATOM 1469 C C . ALA A 1 179 ? -1.121 10.378 7.410 1.00 86.38 179 ALA A C 1
ATOM 1471 O O . ALA A 1 179 ? -1.989 10.809 8.172 1.00 86.38 179 ALA A O 1
ATOM 1472 N N . ARG A 1 180 ? -0.510 11.180 6.528 1.00 83.06 180 ARG A N 1
ATOM 1473 C CA . ARG A 1 180 ? -0.847 12.601 6.359 1.00 83.06 180 ARG A CA 1
ATOM 1474 C C . ARG A 1 180 ? -2.280 12.797 5.863 1.00 83.06 180 ARG A C 1
ATOM 1476 O O . ARG A 1 180 ? -2.938 13.726 6.322 1.00 83.06 180 ARG A O 1
ATOM 1483 N N . PHE A 1 181 ? -2.750 11.949 4.949 1.00 79.25 181 PHE A N 1
ATOM 1484 C CA . PHE A 1 181 ? -4.116 12.005 4.427 1.00 79.25 181 PHE A CA 1
ATOM 1485 C C . PHE A 1 181 ? -5.160 11.719 5.518 1.00 79.25 181 PHE A C 1
ATOM 1487 O O . PHE A 1 181 ? -6.128 12.468 5.631 1.00 79.25 181 PHE A O 1
ATOM 1494 N N . ASN A 1 182 ? -4.915 10.725 6.379 1.00 81.44 182 ASN A N 1
ATOM 1495 C CA . ASN A 1 182 ? -5.836 10.374 7.469 1.00 81.44 182 ASN A CA 1
ATOM 1496 C C . ASN A 1 182 ? -5.817 11.398 8.617 1.00 81.44 182 ASN A C 1
ATOM 1498 O O . ASN A 1 182 ? -6.844 11.677 9.231 1.00 81.44 182 ASN A O 1
ATOM 1502 N N . THR A 1 183 ? -4.651 11.976 8.924 1.00 78.19 183 THR A N 1
ATOM 1503 C CA . THR A 1 183 ? -4.488 12.897 10.068 1.00 78.19 183 THR A CA 1
ATOM 1504 C C . THR A 1 183 ? -4.867 14.342 9.756 1.00 78.19 183 THR A C 1
ATOM 1506 O O . THR A 1 183 ? -5.338 15.058 10.641 1.00 78.19 183 THR A O 1
ATOM 1509 N N . PHE A 1 184 ? -4.687 14.781 8.510 1.00 73.56 184 PHE A N 1
ATOM 1510 C CA . PHE A 1 184 ? -5.007 16.133 8.067 1.00 73.56 184 PHE A CA 1
ATOM 1511 C C . PHE A 1 184 ? -5.982 16.073 6.886 1.00 73.56 184 PHE A C 1
ATOM 1513 O O . PHE A 1 184 ? -5.544 16.185 5.736 1.00 73.56 184 PHE A O 1
ATOM 1520 N N . PRO A 1 185 ? -7.300 15.945 7.140 1.00 64.12 185 PRO A N 1
ATOM 1521 C CA . PRO A 1 185 ? -8.320 16.056 6.103 1.00 64.12 185 PRO A CA 1
ATOM 1522 C C . PRO A 1 185 ? -8.375 17.509 5.604 1.00 64.12 185 PRO A C 1
ATOM 1524 O O . PRO A 1 185 ? -9.178 18.328 6.047 1.00 64.12 185 PRO A O 1
ATOM 1527 N N . LEU A 1 186 ? -7.443 17.868 4.722 1.00 56.94 186 LEU A N 1
ATOM 1528 C CA . LEU A 1 186 ? -7.372 19.177 4.088 1.00 56.94 186 LEU A CA 1
ATOM 1529 C C . LEU A 1 186 ? -8.508 19.307 3.065 1.00 56.94 186 LEU A C 1
ATOM 1531 O O . LEU A 1 186 ? -8.809 18.371 2.330 1.00 56.94 186 LEU A O 1
ATOM 1535 N N . GLU A 1 187 ? -9.076 20.507 2.921 1.00 49.59 187 GLU A N 1
ATOM 1536 C CA . GLU A 1 187 ? -10.058 20.810 1.865 1.00 49.59 187 GLU A CA 1
ATOM 1537 C C . GLU A 1 187 ? -9.492 20.665 0.433 1.00 49.59 187 GLU A C 1
ATOM 1539 O O . GLU A 1 187 ? -10.242 20.715 -0.547 1.00 49.59 187 GLU A O 1
ATOM 1544 N N . LYS A 1 188 ? -8.171 20.512 0.287 1.00 47.53 188 LYS A N 1
ATOM 1545 C CA . LYS A 1 188 ? -7.459 20.343 -0.985 1.00 47.53 188 LYS A CA 1
ATOM 1546 C C . LYS A 1 188 ? -6.553 19.114 -0.895 1.00 47.53 188 LYS A C 1
ATOM 1548 O O . LYS A 1 188 ? -5.780 19.000 0.052 1.00 47.53 188 LYS A O 1
ATOM 1553 N N . TYR A 1 189 ? -6.626 18.234 -1.895 1.00 52.72 189 TYR A N 1
ATOM 1554 C CA . TYR A 1 189 ? -5.683 17.126 -2.061 1.00 52.72 189 TYR A CA 1
ATOM 1555 C C . TYR A 1 189 ? -4.270 17.681 -2.285 1.00 52.72 189 TYR A C 1
ATOM 1557 O O . TYR A 1 189 ? -4.073 18.578 -3.106 1.00 52.72 189 TYR A O 1
ATOM 1565 N N . VAL A 1 190 ? -3.293 17.159 -1.545 1.00 56.81 190 VAL A N 1
ATOM 1566 C CA . VAL A 1 190 ? -1.883 17.548 -1.651 1.00 56.81 190 VAL A CA 1
ATOM 1567 C C . VAL A 1 190 ? -1.058 16.288 -1.899 1.00 56.81 190 VAL A C 1
ATOM 1569 O O . VAL A 1 190 ? -1.102 15.364 -1.090 1.00 56.81 190 VAL A O 1
ATOM 1572 N N . GLY A 1 191 ? -0.296 16.275 -2.994 1.00 62.69 191 GLY A N 1
ATOM 1573 C CA . GLY A 1 191 ? 0.591 15.168 -3.367 1.00 62.69 191 GLY A CA 1
ATOM 1574 C C . GLY A 1 191 ? -0.061 14.094 -4.246 1.00 62.69 191 GLY A C 1
ATOM 1575 O O . GLY A 1 191 ? -1.284 14.007 -4.376 1.00 62.69 191 GLY A O 1
ATOM 1576 N N . LEU A 1 192 ? 0.789 13.284 -4.877 1.00 77.94 192 LEU A N 1
ATOM 1577 C CA . LEU A 1 192 ? 0.390 12.213 -5.790 1.00 77.94 192 LEU A CA 1
ATOM 1578 C C . LEU A 1 192 ? -0.146 10.989 -5.021 1.00 77.94 192 LEU A C 1
ATOM 1580 O O . LEU A 1 192 ? 0.452 10.617 -4.006 1.00 77.94 192 LEU A O 1
ATOM 1584 N N . PRO A 1 193 ? -1.240 10.335 -5.462 1.00 86.88 193 PRO A N 1
ATOM 1585 C CA . PRO A 1 193 ? -1.709 9.136 -4.795 1.00 86.88 193 PRO A CA 1
ATOM 1586 C C . PRO A 1 193 ? -0.775 7.934 -4.916 1.00 86.88 193 PRO A C 1
ATOM 1588 O O . PRO A 1 193 ? -0.197 7.700 -5.973 1.00 86.88 193 PRO A O 1
ATOM 1591 N N . ILE A 1 194 ? -0.658 7.157 -3.829 1.00 89.69 194 ILE A N 1
ATOM 1592 C CA . ILE A 1 194 ? 0.159 5.935 -3.785 1.00 89.69 194 ILE A CA 1
ATOM 1593 C C . ILE A 1 194 ? -0.313 4.925 -4.826 1.00 89.69 194 ILE A C 1
ATOM 1595 O O . ILE A 1 194 ? 0.509 4.299 -5.476 1.00 89.69 194 ILE A O 1
ATOM 1599 N N . THR A 1 195 ? -1.619 4.887 -5.077 1.00 91.75 195 THR A N 1
ATOM 1600 C CA . THR A 1 195 ? -2.302 4.032 -6.054 1.00 91.75 195 THR A CA 1
ATOM 1601 C C . THR A 1 195 ? -1.753 4.188 -7.478 1.00 91.75 195 THR A C 1
ATOM 1603 O O . THR A 1 195 ? -1.826 3.259 -8.281 1.00 91.75 195 THR A O 1
ATOM 1606 N N . ILE A 1 196 ? -1.104 5.320 -7.794 1.00 92.94 196 ILE A N 1
ATOM 1607 C CA . ILE A 1 196 ? -0.449 5.534 -9.092 1.00 92.94 196 ILE A CA 1
ATOM 1608 C C . ILE A 1 196 ? 0.734 4.594 -9.307 1.00 92.94 196 ILE A C 1
ATOM 1610 O O . ILE A 1 196 ? 0.997 4.250 -10.455 1.00 92.94 196 ILE A O 1
ATOM 1614 N N . SER A 1 197 ? 1.417 4.112 -8.267 1.00 93.62 197 SER A N 1
ATOM 1615 C CA . SER A 1 197 ? 2.437 3.071 -8.453 1.00 93.62 197 SER A CA 1
ATOM 1616 C C . SER A 1 197 ? 1.820 1.779 -9.002 1.00 93.62 197 SER A C 1
ATOM 1618 O O . SER A 1 197 ? 2.368 1.189 -9.932 1.00 93.62 197 SER A O 1
ATOM 1620 N N . GLY A 1 198 ? 0.643 1.394 -8.498 1.00 91.62 198 GLY A N 1
ATOM 1621 C CA . GLY A 1 198 ? -0.125 0.236 -8.956 1.00 91.62 198 GLY A CA 1
ATOM 1622 C C . GLY A 1 198 ? -0.613 0.351 -10.395 1.00 91.62 198 GLY A C 1
ATOM 1623 O O . GLY A 1 198 ? -0.877 -0.665 -11.022 1.00 91.62 198 GLY A O 1
ATOM 1624 N N . LEU A 1 199 ? -0.701 1.568 -10.940 1.00 95.19 199 LEU A N 1
ATOM 1625 C CA . LEU A 1 199 ? -1.055 1.811 -12.339 1.00 95.19 199 LEU A CA 1
ATOM 1626 C C . LEU A 1 199 ? 0.185 1.944 -13.233 1.00 95.19 199 LEU A C 1
ATOM 1628 O O . LEU A 1 199 ? 0.258 1.349 -14.305 1.00 95.19 199 LEU A O 1
ATOM 1632 N N . LEU A 1 200 ? 1.161 2.740 -12.799 1.00 96.50 200 LEU A N 1
ATOM 1633 C CA . LEU A 1 200 ? 2.306 3.136 -13.609 1.00 96.50 200 LEU A CA 1
ATOM 1634 C C . LEU A 1 200 ? 3.292 1.982 -13.803 1.00 96.50 200 LEU A C 1
ATOM 1636 O O . LEU A 1 200 ? 3.748 1.763 -14.920 1.00 96.50 200 LEU A O 1
ATOM 1640 N N . ILE A 1 201 ? 3.603 1.225 -12.748 1.00 97.12 201 ILE A N 1
ATOM 1641 C CA . ILE A 1 201 ? 4.550 0.104 -12.819 1.00 97.12 201 ILE A CA 1
ATOM 1642 C C . ILE A 1 201 ? 4.101 -0.982 -13.813 1.00 97.12 201 ILE A C 1
ATOM 1644 O O . ILE A 1 201 ? 4.877 -1.289 -14.721 1.00 97.12 201 ILE A O 1
ATOM 1648 N N . PRO A 1 202 ? 2.876 -1.539 -13.737 1.00 96.69 202 PRO A N 1
ATOM 1649 C CA . PRO A 1 202 ? 2.443 -2.528 -14.723 1.00 96.69 202 PRO A CA 1
ATOM 1650 C C . PRO A 1 202 ? 2.325 -1.944 -16.136 1.00 96.69 202 PRO A C 1
ATOM 1652 O O . PRO A 1 202 ? 2.632 -2.640 -17.101 1.00 96.69 202 PRO A O 1
ATOM 1655 N N . LEU A 1 203 ? 1.948 -0.668 -16.286 1.00 96.88 203 LEU A N 1
ATOM 1656 C CA . LEU A 1 203 ? 1.879 -0.032 -17.602 1.00 96.88 203 LEU A CA 1
ATOM 1657 C C . LEU A 1 203 ? 3.264 0.089 -18.257 1.00 96.88 203 LEU A C 1
ATOM 1659 O O . LEU A 1 203 ? 3.414 -0.244 -19.430 1.00 96.88 203 LEU A O 1
ATOM 1663 N N . LEU A 1 204 ? 4.285 0.509 -17.503 1.00 97.19 204 LEU A N 1
ATOM 1664 C CA . LEU A 1 204 ? 5.667 0.566 -17.993 1.00 97.19 204 LEU A CA 1
ATOM 1665 C C . LEU A 1 204 ? 6.185 -0.821 -18.396 1.00 97.19 204 LEU A C 1
ATOM 1667 O O . LEU A 1 204 ? 6.890 -0.942 -19.397 1.00 97.19 204 LEU A O 1
ATOM 1671 N N . TYR A 1 205 ? 5.798 -1.863 -17.656 1.00 97.25 205 TYR A N 1
ATOM 1672 C CA . TYR A 1 205 ? 6.103 -3.245 -18.019 1.00 97.25 205 TYR A CA 1
ATOM 1673 C C . TYR A 1 205 ? 5.472 -3.636 -19.364 1.00 97.25 205 TYR A C 1
ATOM 1675 O O . TYR A 1 205 ? 6.182 -4.120 -20.242 1.00 97.25 205 TYR A O 1
ATOM 1683 N N . PHE A 1 206 ? 4.179 -3.365 -19.576 1.00 97.38 206 PHE A N 1
ATOM 1684 C CA . PHE A 1 206 ? 3.505 -3.678 -20.845 1.00 97.38 206 PHE A CA 1
ATOM 1685 C C . PHE A 1 206 ? 4.037 -2.882 -22.039 1.00 97.38 206 PHE A C 1
ATOM 1687 O O . PHE A 1 206 ? 4.062 -3.398 -23.153 1.00 97.38 206 PHE A O 1
ATOM 1694 N N . ILE A 1 207 ? 4.489 -1.646 -21.813 1.00 96.94 207 ILE A N 1
ATOM 1695 C CA . ILE A 1 207 ? 5.153 -0.826 -22.837 1.00 96.94 207 ILE A CA 1
ATOM 1696 C C . ILE A 1 207 ? 6.530 -1.409 -23.217 1.00 96.94 207 ILE A C 1
ATOM 1698 O O . ILE A 1 207 ? 7.058 -1.089 -24.280 1.00 96.94 207 ILE A O 1
ATOM 1702 N N . GLY A 1 208 ? 7.112 -2.285 -22.391 1.00 95.00 208 GLY A N 1
ATOM 1703 C CA . GLY A 1 208 ? 8.431 -2.872 -22.632 1.00 95.00 208 GLY A CA 1
ATOM 1704 C C . GLY A 1 208 ? 9.578 -1.949 -22.224 1.00 95.00 208 GLY A C 1
ATOM 1705 O O . GLY A 1 208 ? 10.657 -1.988 -22.814 1.00 95.00 208 GLY A O 1
ATOM 1706 N N . VAL A 1 209 ? 9.351 -1.086 -21.230 1.00 95.94 209 VAL A N 1
ATOM 1707 C CA . VAL A 1 209 ? 10.380 -0.178 -20.716 1.00 95.94 209 VAL A CA 1
ATOM 1708 C C . VAL A 1 209 ? 11.512 -0.986 -20.059 1.00 95.94 209 VAL A C 1
ATOM 1710 O O . VAL A 1 209 ? 11.232 -1.916 -19.300 1.00 95.94 209 VAL A O 1
ATOM 1713 N N . PRO A 1 210 ? 12.793 -0.636 -20.292 1.00 95.12 210 PRO A N 1
ATOM 1714 C CA . PRO A 1 210 ? 13.923 -1.315 -19.665 1.00 95.12 210 PRO A CA 1
ATOM 1715 C C . PRO A 1 210 ? 13.810 -1.415 -18.128 1.00 95.12 210 PRO A C 1
ATOM 1717 O O . PRO A 1 210 ? 13.527 -0.402 -17.478 1.00 95.12 210 PRO A O 1
ATOM 1720 N N . PRO A 1 211 ? 14.122 -2.579 -17.514 1.00 93.38 211 PRO A N 1
ATOM 1721 C CA . PRO A 1 211 ? 14.009 -2.789 -16.065 1.00 93.38 211 PRO A CA 1
ATOM 1722 C C . PRO A 1 211 ? 14.747 -1.746 -15.206 1.00 93.38 211 PRO A C 1
ATOM 1724 O O . PRO A 1 211 ? 14.287 -1.388 -14.123 1.00 93.38 211 PRO A O 1
ATOM 1727 N N . LEU A 1 212 ? 15.868 -1.201 -15.698 1.00 94.06 212 LEU A N 1
ATOM 1728 C CA . LEU A 1 212 ? 16.672 -0.201 -14.981 1.00 94.06 212 LEU A CA 1
ATOM 1729 C C . LEU A 1 212 ? 15.933 1.127 -14.734 1.00 94.06 212 LEU A C 1
ATOM 1731 O O . LEU A 1 212 ? 16.341 1.895 -13.865 1.00 94.06 212 LEU A O 1
ATOM 1735 N N . ILE A 1 213 ? 14.855 1.408 -15.469 1.00 96.12 213 ILE A N 1
ATOM 1736 C CA . ILE A 1 213 ? 14.083 2.650 -15.326 1.00 96.12 213 ILE A CA 1
ATOM 1737 C C . ILE A 1 213 ? 13.128 2.574 -14.125 1.00 96.12 213 ILE A C 1
ATOM 1739 O O . ILE A 1 213 ? 12.822 3.597 -13.512 1.00 96.12 213 ILE A O 1
ATOM 1743 N N . PHE A 1 214 ? 12.702 1.377 -13.716 1.00 96.25 214 PHE A N 1
ATOM 1744 C CA . PHE A 1 214 ? 11.712 1.197 -12.650 1.00 96.25 214 PHE A CA 1
ATOM 1745 C C . PHE A 1 214 ? 12.149 1.780 -11.290 1.00 96.25 214 PHE A C 1
ATOM 1747 O O . PHE A 1 214 ? 11.359 2.502 -10.681 1.00 96.25 214 PHE A O 1
ATOM 1754 N N . PRO A 1 215 ? 13.390 1.569 -10.802 1.00 96.12 215 PRO A N 1
ATOM 1755 C CA . PRO A 1 215 ? 13.851 2.190 -9.558 1.00 96.12 215 PRO A CA 1
ATOM 1756 C C . PRO A 1 215 ? 13.909 3.722 -9.629 1.00 96.12 215 PRO A C 1
ATOM 1758 O O . PRO A 1 215 ? 13.618 4.394 -8.640 1.00 96.12 215 PRO A O 1
ATOM 1761 N N . VAL A 1 216 ? 14.231 4.287 -10.800 1.00 96.19 216 VAL A N 1
ATOM 1762 C CA . VAL A 1 216 ? 14.198 5.744 -11.017 1.00 96.19 216 VAL A CA 1
ATOM 1763 C C . VAL A 1 216 ? 12.764 6.254 -10.897 1.00 96.19 216 VAL A C 1
ATOM 1765 O O . VAL A 1 216 ? 12.517 7.247 -10.216 1.00 96.19 216 VAL A O 1
ATOM 1768 N N . VAL A 1 217 ? 11.804 5.537 -11.485 1.00 96.31 217 VAL A N 1
ATOM 1769 C CA . VAL A 1 217 ? 10.375 5.849 -11.354 1.00 96.31 217 VAL A CA 1
ATOM 1770 C C . VAL A 1 217 ? 9.927 5.778 -9.893 1.00 96.31 217 VAL A C 1
ATOM 1772 O O . VAL A 1 217 ? 9.240 6.692 -9.448 1.00 96.31 217 VAL A O 1
ATOM 1775 N N . LEU A 1 218 ? 10.357 4.778 -9.112 1.00 96.44 218 LEU A N 1
ATOM 1776 C CA . LEU A 1 218 ? 10.051 4.722 -7.674 1.00 96.44 218 LEU A CA 1
ATOM 1777 C C . LEU A 1 218 ? 10.580 5.947 -6.918 1.00 96.44 218 LEU A C 1
ATOM 1779 O O . LEU A 1 218 ? 9.853 6.513 -6.103 1.00 96.44 218 LEU A O 1
ATOM 1783 N N . LEU A 1 219 ? 11.806 6.403 -7.194 1.00 96.00 219 LEU A N 1
ATOM 1784 C CA . LEU A 1 219 ? 12.345 7.624 -6.579 1.00 96.00 219 LEU A CA 1
ATOM 1785 C C . LEU A 1 219 ? 11.533 8.865 -6.959 1.00 96.00 219 LEU A C 1
ATOM 1787 O O . LEU A 1 219 ? 11.177 9.655 -6.084 1.00 96.00 219 LEU A O 1
ATOM 1791 N N . VAL A 1 220 ? 11.195 9.019 -8.241 1.00 95.12 220 VAL A N 1
ATOM 1792 C CA . VAL A 1 220 ? 10.362 10.133 -8.717 1.00 95.12 220 VAL A CA 1
ATOM 1793 C C . VAL A 1 220 ? 8.992 10.103 -8.041 1.00 95.12 220 VAL A C 1
ATOM 1795 O O . VAL A 1 220 ? 8.550 11.123 -7.517 1.00 95.12 220 VAL A O 1
ATOM 1798 N N . LEU A 1 221 ? 8.345 8.936 -7.973 1.00 94.19 221 LEU A N 1
ATOM 1799 C CA . LEU A 1 221 ? 7.075 8.762 -7.269 1.00 94.19 221 LEU A CA 1
ATOM 1800 C C . LEU A 1 221 ? 7.198 9.097 -5.777 1.00 94.19 221 LEU A C 1
ATOM 1802 O O . LEU A 1 221 ? 6.337 9.791 -5.247 1.00 94.19 221 LEU A O 1
ATOM 1806 N N . SER A 1 222 ? 8.281 8.682 -5.117 1.00 93.31 222 SER A N 1
ATOM 1807 C CA . SER A 1 222 ? 8.545 9.001 -3.705 1.00 93.31 222 SER A CA 1
ATOM 1808 C C . SER A 1 222 ? 8.604 10.510 -3.476 1.00 93.31 222 SER A C 1
ATOM 1810 O O . SER A 1 222 ? 7.954 11.041 -2.573 1.00 93.31 222 SER A O 1
ATOM 1812 N N . ILE A 1 223 ? 9.348 11.216 -4.334 1.00 91.31 223 ILE A N 1
ATOM 1813 C CA . ILE A 1 223 ? 9.454 12.675 -4.289 1.00 91.31 223 ILE A CA 1
ATOM 1814 C C . ILE A 1 223 ? 8.081 13.299 -4.536 1.00 91.31 223 ILE A C 1
ATOM 1816 O O . ILE A 1 223 ? 7.690 14.175 -3.777 1.00 91.31 223 ILE A O 1
ATOM 1820 N N . LEU A 1 224 ? 7.317 12.834 -5.530 1.00 89.44 224 LEU A N 1
ATOM 1821 C CA . LEU A 1 224 ? 5.985 13.362 -5.856 1.00 89.44 224 LEU A CA 1
ATOM 1822 C C . LEU A 1 224 ? 4.926 13.101 -4.770 1.00 89.44 224 LEU A C 1
ATOM 1824 O O . LEU A 1 224 ? 4.009 13.908 -4.611 1.00 89.44 224 LEU A O 1
ATOM 1828 N N . MET A 1 225 ? 5.035 12.004 -4.015 1.00 87.81 225 MET A N 1
ATOM 1829 C CA . MET A 1 225 ? 4.146 11.707 -2.882 1.00 87.81 225 MET A CA 1
ATOM 1830 C C . MET A 1 225 ? 4.392 12.652 -1.702 1.00 87.81 225 MET A C 1
ATOM 1832 O O . MET A 1 225 ? 3.446 13.070 -1.035 1.00 87.81 225 MET A O 1
ATOM 1836 N N . ILE A 1 226 ? 5.655 13.011 -1.451 1.00 84.31 226 ILE A N 1
ATOM 1837 C CA . ILE A 1 226 ? 6.042 13.943 -0.380 1.00 84.31 226 ILE A CA 1
ATOM 1838 C C . ILE A 1 226 ? 5.872 15.404 -0.837 1.00 84.31 226 ILE A C 1
ATOM 1840 O O . ILE A 1 226 ? 5.515 16.283 -0.039 1.00 84.31 226 ILE A O 1
ATOM 1844 N N . ALA A 1 227 ? 6.108 15.672 -2.124 1.00 76.81 227 ALA A N 1
ATOM 1845 C CA . ALA A 1 227 ? 6.050 16.997 -2.716 1.00 76.81 227 ALA A CA 1
ATOM 1846 C C . ALA A 1 227 ? 4.655 17.595 -2.544 1.00 76.81 227 ALA A C 1
ATOM 1848 O O . ALA A 1 227 ? 3.638 17.094 -3.021 1.00 76.81 227 ALA A O 1
ATOM 1849 N N . SER A 1 228 ? 4.615 18.723 -1.845 1.00 60.09 228 SER A N 1
ATOM 1850 C CA . SER A 1 228 ? 3.375 19.407 -1.505 1.00 60.09 228 SER A CA 1
ATOM 1851 C C . SER A 1 228 ? 3.003 20.421 -2.585 1.00 60.09 228 SER A C 1
ATOM 1853 O O . SER A 1 228 ? 2.970 21.623 -2.322 1.00 60.09 228 SER A O 1
ATOM 1855 N N . PHE A 1 229 ? 2.731 19.956 -3.808 1.00 57.00 229 PHE A N 1
ATOM 1856 C CA . PHE A 1 229 ? 2.143 20.823 -4.829 1.00 57.00 229 PHE A CA 1
ATOM 1857 C C . PHE A 1 229 ? 0.711 21.178 -4.408 1.00 57.00 229 PHE A C 1
ATOM 1859 O O . PHE A 1 229 ? -0.162 20.316 -4.300 1.00 57.00 229 PHE A O 1
ATOM 1866 N N . LYS A 1 230 ? 0.476 22.460 -4.114 1.00 51.03 230 LYS A N 1
ATOM 1867 C CA . LYS A 1 230 ? -0.856 23.003 -3.834 1.00 51.03 230 LYS A CA 1
ATOM 1868 C C . LYS A 1 230 ? -1.589 23.179 -5.162 1.00 51.03 230 LYS A C 1
ATOM 1870 O O . LYS A 1 230 ? -1.279 24.114 -5.891 1.00 51.03 230 LYS A O 1
ATOM 1875 N N . PHE A 1 231 ? -2.587 22.349 -5.452 1.00 47.09 231 PHE A N 1
ATOM 1876 C CA . PHE A 1 231 ? -3.557 22.677 -6.498 1.00 47.09 231 PHE A CA 1
ATOM 1877 C C . PHE A 1 231 ? -4.689 23.521 -5.906 1.00 47.09 231 PHE A C 1
ATOM 1879 O O . PHE A 1 231 ? -5.390 23.120 -4.973 1.00 47.09 231 PHE A O 1
ATOM 1886 N N . THR A 1 232 ? -4.864 24.732 -6.426 1.00 43.97 232 THR A N 1
ATOM 1887 C CA . THR A 1 232 ? -6.107 25.496 -6.289 1.00 43.97 232 THR A CA 1
ATOM 1888 C C . THR A 1 232 ? -7.188 24.771 -7.082 1.00 43.97 232 THR A C 1
ATOM 1890 O O . THR A 1 232 ? -6.968 24.456 -8.246 1.00 43.97 232 THR A O 1
ATOM 1893 N N . ARG A 1 233 ? -8.335 24.482 -6.451 1.00 36.62 233 ARG A N 1
ATOM 1894 C CA . ARG A 1 233 ? -9.504 23.895 -7.119 1.00 36.62 233 ARG A CA 1
ATOM 1895 C C . ARG A 1 233 ? -9.837 24.729 -8.366 1.00 36.62 233 ARG A C 1
ATOM 1897 O O . ARG A 1 233 ? -10.109 25.918 -8.194 1.00 36.62 233 ARG A O 1
ATOM 1904 N N . PRO A 1 234 ? -9.834 24.175 -9.589 1.00 40.53 234 PRO A N 1
ATOM 1905 C CA . PRO A 1 234 ? -10.697 24.709 -10.616 1.00 40.53 234 PRO A CA 1
ATOM 1906 C C . PRO A 1 234 ? -12.087 24.156 -10.280 1.00 40.53 234 PRO A C 1
ATOM 1908 O O . PRO A 1 234 ? -12.378 23.008 -10.606 1.00 40.53 234 PRO A O 1
ATOM 1911 N N . PHE A 1 235 ? -12.878 24.987 -9.589 1.00 44.91 235 PHE A N 1
ATOM 1912 C CA . PHE A 1 235 ? -14.272 24.779 -9.153 1.00 44.91 235 PHE A CA 1
ATOM 1913 C C . PHE A 1 235 ? -14.461 24.037 -7.814 1.00 44.91 235 PHE A C 1
ATOM 1915 O O . PHE A 1 235 ? -14.094 22.850 -7.678 1.00 44.91 235 PHE A O 1
#

Radius of gyration: 38.99 Å; chains: 1; bounding box: 48×43×141 Å

Foldseek 3Di:
DVVVVVVVVVVVVVVVVVVVVVVVVVVVVVVVVVVVVVVVVVVVVVVVVVVVVVVVVVCVVPVVVCPPVVNVDDPLLVLLVLLLVLLVVLLVCLVVVVLLSSLVSLVVSLVSLVVSVVVLVVCPPDDPDLVSLVSSLVSLLSSLLPSLLSNLCSVVVDPDPVLVVLSVLLSVLQNVLSVCCSVDVDPFDFFDHSSVSSVVSSVCVVVVPDSVCSSVVSNVNSCRSNHGDTDDDPD